Protein AF-A0A353W587-F1 (afdb_monomer_lite)

Secondary structure (DSSP, 8-state):
-PPPSGGGHHHHHHHHHHSTTEEHHHHHHHHHHHH---GGGGSBPTTSS-BHHHHHHHHHHHTTHHHHTTSEEEE--S-TTSPPEEEE-HHHHHHHHHHGGGHHHHHH---THHHHHHHHHHHHTTT--EEEE-TTS---TT------HHHHHHHHHHHHHHHHHH--TTS--B-TTT--BHHHHHGGGGTT--EEEESS-EEEETT------HHHHGGGEEEE-HHHHHHHTTSGGG---HHHHHHHH--

Structure (mmCIF, N/CA/C/O backbone):
data_AF-A0A353W587-F1
#
_entry.id   AF-A0A353W587-F1
#
loop_
_atom_site.group_PDB
_atom_site.id
_atom_site.type_symbol
_atom_site.label_atom_id
_atom_site.label_alt_id
_atom_site.label_comp_id
_atom_site.label_asym_id
_atom_site.label_entity_id
_atom_site.label_seq_id
_atom_site.pdbx_PDB_ins_code
_atom_site.Cartn_x
_atom_site.Cartn_y
_atom_site.Cartn_z
_atom_site.occupancy
_atom_site.B_iso_or_equiv
_atom_site.auth_seq_id
_atom_site.auth_comp_id
_atom_site.auth_asym_id
_atom_site.auth_atom_id
_atom_site.pdbx_PDB_model_num
ATOM 1 N N . MET A 1 1 ? -10.617 2.002 -11.363 1.00 57.78 1 MET A N 1
ATOM 2 C CA . MET A 1 1 ? -9.438 2.362 -10.551 1.00 57.78 1 MET A CA 1
ATOM 3 C C . MET A 1 1 ? -8.209 2.303 -11.436 1.00 57.78 1 MET A C 1
ATOM 5 O O . MET A 1 1 ? -8.103 1.325 -12.172 1.00 57.78 1 MET A O 1
ATOM 9 N N . ARG A 1 2 ? -7.356 3.334 -11.408 1.00 74.25 2 ARG A N 1
ATOM 10 C CA . ARG A 1 2 ? -6.092 3.334 -12.151 1.00 74.25 2 ARG A CA 1
ATOM 11 C C . ARG A 1 2 ? -4.979 2.762 -11.281 1.00 74.25 2 ARG A C 1
ATOM 13 O O . ARG A 1 2 ? -4.877 3.158 -10.131 1.00 74.25 2 ARG A O 1
ATOM 20 N N . ILE A 1 3 ? -4.160 1.899 -11.858 1.00 80.81 3 ILE A N 1
ATOM 21 C CA . ILE A 1 3 ? -2.977 1.305 -11.233 1.00 80.81 3 ILE A CA 1
ATOM 22 C C . ILE A 1 3 ? -1.870 2.367 -11.166 1.00 80.81 3 ILE A C 1
ATOM 24 O O . ILE A 1 3 ? -1.642 3.066 -12.155 1.00 80.81 3 ILE A O 1
ATOM 28 N N . THR A 1 4 ? -1.198 2.552 -10.039 1.00 84.12 4 THR A N 1
ATOM 29 C CA . THR A 1 4 ? -0.078 3.497 -9.906 1.00 84.12 4 THR A CA 1
ATOM 30 C C . THR A 1 4 ? 1.243 2.842 -10.307 1.00 84.12 4 THR A C 1
ATOM 32 O O . THR A 1 4 ? 1.322 1.634 -10.500 1.00 84.12 4 THR A O 1
ATOM 35 N N . GLU A 1 5 ? 2.298 3.639 -10.494 1.00 84.88 5 GLU A N 1
ATOM 36 C CA . GLU A 1 5 ? 3.634 3.092 -10.771 1.00 84.88 5 GLU A CA 1
ATOM 37 C C . GLU A 1 5 ? 4.223 2.392 -9.531 1.00 84.88 5 GLU A C 1
ATOM 39 O O . GLU A 1 5 ? 4.843 1.340 -9.669 1.00 84.88 5 GLU A O 1
ATOM 44 N N . THR A 1 6 ? 3.949 2.907 -8.323 1.00 83.81 6 THR A N 1
ATOM 45 C CA . THR A 1 6 ? 4.339 2.288 -7.043 1.00 83.81 6 THR A CA 1
ATOM 46 C C . THR A 1 6 ? 3.762 0.880 -6.893 1.00 83.81 6 THR A C 1
ATOM 48 O O . THR A 1 6 ? 4.478 -0.046 -6.512 1.00 83.81 6 THR A O 1
ATOM 51 N N . GLU A 1 7 ? 2.489 0.682 -7.251 1.00 81.44 7 GLU A N 1
ATOM 52 C CA . GLU A 1 7 ? 1.819 -0.627 -7.185 1.00 81.44 7 GLU A CA 1
ATOM 53 C C . GLU A 1 7 ? 2.472 -1.689 -8.086 1.00 81.44 7 GLU A C 1
ATOM 55 O O . GLU A 1 7 ? 2.294 -2.886 -7.858 1.00 81.44 7 GLU A O 1
ATOM 60 N N . LEU A 1 8 ? 3.263 -1.278 -9.084 1.00 88.88 8 LEU A N 1
ATOM 61 C CA . LEU A 1 8 ? 3.994 -2.196 -9.956 1.00 88.88 8 LEU A CA 1
ATOM 62 C C . LEU A 1 8 ? 5.311 -2.681 -9.344 1.00 88.88 8 LEU A C 1
ATOM 64 O O . LEU A 1 8 ? 5.838 -3.679 -9.826 1.00 88.88 8 LEU A O 1
ATOM 68 N N . ILE A 1 9 ? 5.848 -2.019 -8.312 1.00 89.94 9 ILE A N 1
ATOM 69 C CA . ILE A 1 9 ? 7.201 -2.286 -7.797 1.00 89.94 9 ILE A CA 1
ATOM 70 C C . ILE A 1 9 ? 7.329 -3.723 -7.290 1.00 89.94 9 ILE A C 1
ATOM 72 O O . ILE A 1 9 ? 8.198 -4.450 -7.761 1.00 89.94 9 ILE A O 1
ATOM 76 N N . LEU A 1 10 ? 6.467 -4.173 -6.375 1.00 85.25 10 LEU A N 1
ATOM 77 C CA . LEU A 1 10 ? 6.586 -5.527 -5.819 1.00 85.25 10 LEU A CA 1
ATOM 78 C C . LEU A 1 10 ? 6.327 -6.637 -6.8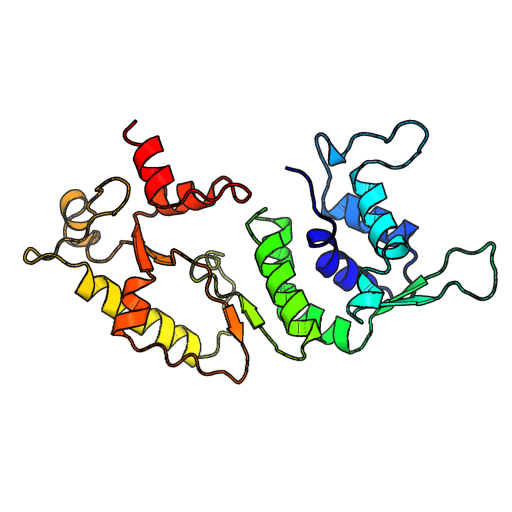42 1.00 85.25 10 LEU A C 1
ATOM 80 O O . LEU A 1 10 ? 7.157 -7.543 -6.928 1.00 85.25 10 LEU A O 1
ATOM 84 N N . PRO A 1 11 ? 5.256 -6.581 -7.656 1.00 86.62 11 PRO A N 1
ATOM 85 C CA . PRO A 1 11 ? 5.070 -7.551 -8.728 1.00 86.62 11 PRO A CA 1
ATOM 86 C C . PRO A 1 11 ? 6.211 -7.538 -9.751 1.00 86.62 11 PRO A C 1
ATOM 88 O O . PRO A 1 11 ? 6.605 -8.592 -10.246 1.00 86.62 11 PRO A O 1
ATOM 91 N N . ALA A 1 12 ? 6.786 -6.367 -10.047 1.00 92.25 12 ALA A N 1
ATOM 92 C CA . ALA A 1 12 ? 7.949 -6.280 -10.919 1.00 92.25 12 ALA A CA 1
ATOM 93 C C . ALA A 1 12 ? 9.165 -6.975 -10.296 1.00 92.25 12 ALA A C 1
ATOM 95 O O . ALA A 1 12 ? 9.806 -7.787 -10.960 1.00 92.25 12 ALA A O 1
ATOM 96 N N . LEU A 1 13 ? 9.458 -6.709 -9.020 1.00 91.56 13 LEU A N 1
ATOM 97 C CA . LEU A 1 13 ? 10.552 -7.362 -8.302 1.00 91.56 13 LEU A CA 1
ATOM 98 C C . LEU A 1 13 ? 10.360 -8.874 -8.208 1.00 91.56 13 LEU A C 1
ATOM 100 O O . LEU A 1 13 ? 11.340 -9.597 -8.366 1.00 91.56 13 LEU A O 1
ATOM 104 N N . LEU A 1 14 ? 9.127 -9.355 -8.021 1.00 87.25 14 LEU A N 1
ATOM 105 C CA . LEU A 1 14 ? 8.817 -10.784 -8.053 1.00 87.25 14 LEU A CA 1
ATOM 106 C C . LEU A 1 14 ? 9.270 -11.401 -9.381 1.00 87.25 14 LEU A C 1
ATOM 108 O O . LEU A 1 14 ? 10.108 -12.302 -9.381 1.00 87.25 14 LEU A O 1
ATOM 112 N N . PHE A 1 15 ? 8.818 -10.855 -10.512 1.00 89.50 15 PHE A N 1
ATOM 113 C CA . PHE A 1 15 ? 9.184 -11.386 -11.827 1.00 89.50 15 PHE A CA 1
ATOM 114 C C . PHE A 1 15 ? 10.673 -11.236 -12.162 1.00 89.50 15 PHE A C 1
ATOM 116 O O . PHE A 1 15 ? 11.242 -12.130 -12.786 1.00 89.50 15 PHE A O 1
ATOM 123 N N . ILE A 1 16 ? 11.322 -10.150 -11.730 1.00 93.31 16 ILE A N 1
ATOM 124 C CA . ILE A 1 16 ? 12.775 -9.975 -11.887 1.00 93.31 16 ILE A CA 1
ATOM 125 C C . ILE A 1 16 ? 13.540 -10.987 -11.016 1.00 93.31 16 ILE A C 1
ATOM 127 O O . ILE A 1 16 ? 14.594 -11.475 -11.417 1.00 93.31 16 ILE A O 1
ATOM 131 N N . SER A 1 17 ? 13.027 -11.331 -9.831 1.00 89.00 17 SER A N 1
ATOM 132 C CA . SER A 1 17 ? 13.662 -12.315 -8.946 1.00 89.00 17 SER A CA 1
ATOM 133 C C . SER A 1 17 ? 13.568 -13.747 -9.478 1.00 89.00 17 SER A C 1
ATOM 135 O O . SER A 1 17 ? 14.504 -14.525 -9.292 1.00 89.00 17 SER A O 1
ATOM 137 N N . GLU A 1 18 ? 12.467 -14.077 -10.160 1.00 85.50 18 GLU A N 1
ATOM 138 C CA . GLU A 1 18 ? 12.229 -15.383 -10.783 1.00 85.50 18 GLU A CA 1
ATOM 139 C C . GLU A 1 18 ? 12.996 -15.556 -12.099 1.00 85.50 18 GLU A C 1
ATOM 141 O O . GLU A 1 18 ? 13.366 -16.677 -12.454 1.00 85.50 18 GLU A O 1
ATOM 146 N N . ASN A 1 19 ? 13.231 -14.459 -12.824 1.00 88.44 19 ASN A N 1
ATOM 147 C CA . ASN A 1 19 ? 13.919 -14.458 -14.108 1.00 88.44 19 ASN A CA 1
ATOM 148 C C . ASN A 1 19 ? 15.029 -13.398 -14.136 1.00 88.44 19 ASN A C 1
ATOM 150 O O . ASN A 1 19 ? 14.822 -12.254 -14.549 1.00 88.44 19 ASN A O 1
ATOM 154 N N . ASP A 1 20 ? 16.221 -13.805 -13.699 1.00 84.19 20 ASP A N 1
ATOM 155 C CA . ASP A 1 20 ? 17.429 -12.987 -13.789 1.00 84.19 20 ASP A CA 1
ATOM 156 C C . ASP A 1 20 ? 17.773 -12.722 -15.262 1.00 84.19 20 ASP A C 1
ATOM 158 O O . ASP A 1 20 ? 18.093 -13.645 -16.012 1.00 84.19 20 ASP A O 1
ATOM 162 N N . GLY A 1 21 ? 17.703 -11.456 -15.677 1.00 89.81 21 GLY A N 1
ATOM 163 C CA . GLY A 1 21 ? 17.863 -11.069 -17.075 1.00 89.81 21 GLY A CA 1
ATOM 164 C C . GLY A 1 21 ? 16.551 -10.814 -17.829 1.00 89.81 21 GLY A C 1
ATOM 165 O O . GLY A 1 21 ? 16.577 -10.730 -19.054 1.00 89.81 21 GLY A O 1
ATOM 166 N N . ILE A 1 22 ? 15.412 -10.665 -17.144 1.00 93.62 22 ILE A N 1
ATOM 167 C CA . ILE A 1 22 ? 14.139 -10.319 -17.793 1.00 93.62 22 IL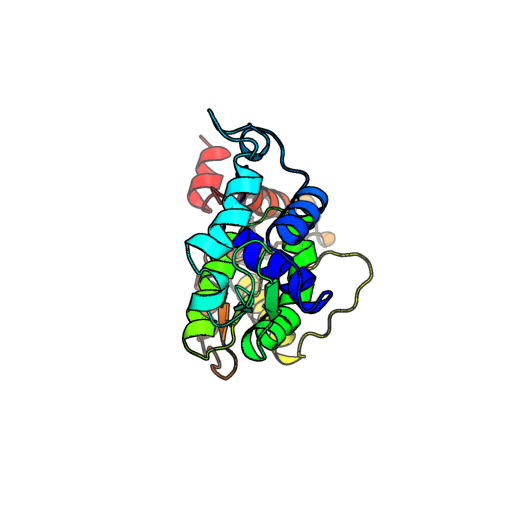E A CA 1
ATOM 168 C C . ILE A 1 22 ? 14.195 -8.947 -18.487 1.00 93.62 22 ILE A C 1
ATOM 170 O O . ILE A 1 22 ? 14.666 -7.956 -17.924 1.00 93.62 22 ILE A O 1
ATOM 174 N N . THR A 1 23 ? 13.681 -8.857 -19.710 1.00 94.75 23 THR A N 1
ATOM 175 C CA . THR A 1 23 ? 13.579 -7.595 -20.462 1.00 94.75 23 THR A CA 1
ATOM 176 C C . THR A 1 23 ? 12.390 -6.741 -20.004 1.00 94.75 23 THR A C 1
ATOM 178 O O . THR A 1 23 ? 11.464 -7.212 -19.339 1.00 94.75 23 THR A O 1
ATOM 181 N N . THR A 1 24 ? 12.363 -5.456 -20.379 1.00 92.31 24 THR A N 1
ATOM 182 C CA . THR A 1 24 ? 11.216 -4.585 -20.048 1.00 92.31 24 THR A CA 1
ATOM 183 C C . THR A 1 24 ? 9.956 -5.007 -20.813 1.00 92.31 24 THR A C 1
ATOM 185 O O . THR A 1 24 ? 8.847 -4.896 -20.285 1.00 92.31 24 THR A O 1
ATOM 188 N N . SER A 1 25 ? 10.101 -5.524 -22.034 1.00 91.81 25 SER A N 1
ATOM 189 C CA . SER A 1 25 ? 9.004 -6.089 -22.822 1.00 91.81 25 SER A CA 1
ATOM 190 C C . SER A 1 25 ? 8.399 -7.332 -22.173 1.00 91.81 25 SER A C 1
ATOM 192 O O . SER A 1 25 ? 7.177 -7.392 -22.049 1.00 91.81 25 SER A O 1
ATOM 194 N N . GLU A 1 26 ? 9.217 -8.271 -21.693 1.00 93.31 26 GLU A N 1
ATOM 195 C CA . GLU A 1 26 ? 8.731 -9.461 -20.973 1.00 93.31 26 GLU A CA 1
ATOM 196 C C . GLU A 1 26 ? 8.068 -9.088 -19.642 1.00 93.31 26 GLU A C 1
ATOM 198 O O . GLU A 1 26 ? 7.009 -9.615 -19.298 1.00 93.31 26 GLU A O 1
ATOM 203 N N . LEU A 1 27 ? 8.649 -8.133 -18.906 1.00 93.38 27 LEU A N 1
ATOM 204 C CA . LEU A 1 27 ? 8.073 -7.633 -17.658 1.00 93.38 27 LEU A CA 1
ATOM 205 C C . LEU A 1 27 ? 6.691 -7.003 -17.891 1.00 93.38 27 LEU A C 1
ATOM 207 O O . LEU A 1 27 ? 5.750 -7.244 -17.136 1.00 93.38 27 LEU A O 1
ATOM 211 N N . LYS A 1 28 ? 6.545 -6.238 -18.978 1.00 94.19 28 LYS A N 1
ATOM 212 C CA . LYS A 1 28 ? 5.274 -5.656 -19.427 1.00 94.19 28 LYS A CA 1
ATOM 213 C C . LYS A 1 28 ? 4.231 -6.722 -19.743 1.00 94.19 28 LYS A C 1
ATOM 215 O O . LYS A 1 28 ? 3.079 -6.544 -19.353 1.00 94.19 28 LYS A O 1
ATOM 220 N N . GLU A 1 29 ? 4.603 -7.805 -20.419 1.00 91.38 29 GLU A N 1
ATOM 221 C CA . GLU A 1 29 ? 3.685 -8.914 -20.711 1.00 91.38 29 GLU A CA 1
ATOM 222 C C . GLU A 1 29 ? 3.203 -9.591 -19.425 1.00 91.38 29 GLU A C 1
ATOM 224 O O . GLU A 1 29 ? 1.995 -9.641 -19.185 1.00 91.38 29 GLU A O 1
ATOM 229 N N . LYS A 1 30 ? 4.132 -9.993 -18.549 1.00 89.19 30 LYS A N 1
ATOM 230 C CA . LYS A 1 30 ? 3.813 -10.648 -17.270 1.00 89.19 30 LYS A CA 1
ATOM 231 C C . LYS A 1 30 ? 2.952 -9.779 -16.356 1.00 89.19 30 LYS A C 1
ATOM 233 O O . LYS A 1 30 ? 1.965 -10.251 -15.799 1.00 89.19 30 LYS A O 1
ATOM 238 N N . LEU A 1 31 ? 3.281 -8.492 -16.225 1.00 89.31 31 LEU A N 1
ATOM 239 C CA . LEU A 1 31 ? 2.486 -7.565 -15.416 1.00 89.31 31 LEU A CA 1
ATOM 240 C C . LEU A 1 31 ? 1.107 -7.308 -16.031 1.00 89.31 31 LEU A C 1
ATOM 242 O O . LEU A 1 31 ? 0.137 -7.151 -15.297 1.00 89.31 31 LEU A O 1
ATOM 246 N N . THR A 1 32 ? 0.981 -7.295 -17.360 1.00 88.94 32 THR A N 1
ATOM 247 C CA . THR A 1 32 ? -0.332 -7.141 -18.012 1.00 88.94 32 THR A CA 1
ATOM 248 C C . THR A 1 32 ? -1.213 -8.363 -17.768 1.00 88.94 32 THR A C 1
ATOM 250 O O . THR A 1 32 ? -2.402 -8.205 -17.487 1.00 88.94 32 THR A O 1
ATOM 253 N N . GLU A 1 33 ? -0.637 -9.564 -17.835 1.00 84.62 33 GLU A N 1
ATOM 254 C CA . GLU A 1 33 ? -1.331 -10.813 -17.514 1.00 84.62 33 GLU A CA 1
ATOM 255 C C . GLU A 1 33 ? -1.773 -10.854 -16.047 1.00 84.62 33 GLU A C 1
ATOM 257 O O . GLU A 1 33 ? -2.922 -11.194 -15.768 1.00 84.62 33 GLU A O 1
ATOM 262 N N . LEU A 1 34 ? -0.893 -10.443 -15.130 1.00 79.75 34 LEU A N 1
ATOM 263 C CA . LEU A 1 34 ? -1.167 -10.425 -13.696 1.00 79.75 34 LEU A CA 1
ATOM 264 C C . LEU A 1 34 ? -2.278 -9.435 -13.321 1.00 79.75 34 LEU A C 1
ATOM 266 O O . LEU A 1 34 ? -3.193 -9.776 -12.577 1.00 79.75 34 LEU A O 1
ATOM 270 N N . PHE A 1 35 ? -2.197 -8.199 -13.822 1.00 80.06 35 PHE A N 1
ATOM 271 C CA . PHE A 1 35 ? -3.103 -7.122 -13.413 1.00 80.06 35 PHE A CA 1
ATOM 272 C C . PHE A 1 35 ? -4.419 -7.086 -14.190 1.00 80.06 35 PHE A C 1
ATOM 274 O O . PHE A 1 35 ? -5.365 -6.444 -13.723 1.00 80.06 35 PHE A O 1
ATOM 281 N N . GLN A 1 36 ? -4.467 -7.713 -15.374 1.00 82.69 36 GLN A N 1
ATOM 282 C CA . GLN A 1 36 ? -5.607 -7.696 -16.298 1.00 82.69 36 GLN A CA 1
ATOM 283 C C . GLN A 1 36 ? -6.255 -6.298 -16.375 1.00 82.69 36 GLN A C 1
ATOM 285 O O . GLN A 1 36 ? -7.400 -6.117 -15.948 1.00 82.69 36 GLN A O 1
ATOM 290 N N . PRO A 1 37 ? -5.514 -5.264 -16.829 1.00 84.12 37 PRO A N 1
ATOM 291 C CA . PRO A 1 37 ? -5.970 -3.881 -16.747 1.00 84.12 37 PRO A CA 1
ATOM 292 C C . PRO A 1 37 ? -7.292 -3.681 -17.499 1.00 84.12 37 PRO A C 1
ATOM 294 O O . PRO A 1 37 ? -7.487 -4.180 -18.604 1.00 84.12 37 PRO A O 1
ATOM 297 N N . THR A 1 38 ? -8.198 -2.904 -16.903 1.00 83.44 38 THR A N 1
ATOM 298 C CA . THR A 1 38 ? -9.537 -2.602 -17.441 1.00 83.44 38 THR A CA 1
ATOM 299 C C . THR A 1 38 ? -9.822 -1.104 -17.395 1.00 83.44 38 THR A C 1
ATOM 301 O O . THR A 1 38 ? -9.197 -0.375 -16.622 1.00 83.44 38 THR A O 1
ATOM 304 N N . GLY A 1 39 ? -10.830 -0.645 -18.142 1.00 87.19 39 GLY A N 1
ATOM 305 C CA . GLY A 1 39 ? -11.204 0.770 -18.179 1.00 87.19 39 GLY A CA 1
ATOM 306 C C . GLY A 1 39 ? -10.071 1.611 -18.761 1.00 87.19 39 GLY A C 1
ATOM 307 O O . GLY A 1 39 ? -9.446 1.202 -19.734 1.00 87.19 39 GLY A O 1
ATOM 308 N N . GLU A 1 40 ? -9.772 2.751 -18.140 1.00 84.56 40 GLU A N 1
ATOM 309 C CA . GLU A 1 40 ? -8.738 3.663 -18.637 1.00 84.56 40 GLU A CA 1
ATOM 310 C C . GLU A 1 40 ? -7.365 3.009 -18.807 1.00 84.56 40 GLU A C 1
ATOM 312 O O . GLU A 1 40 ? -6.662 3.295 -19.767 1.00 84.56 40 GLU A O 1
ATOM 317 N N . ASP A 1 41 ? -6.971 2.113 -17.907 1.00 86.44 41 ASP A N 1
ATOM 318 C CA . ASP A 1 41 ? -5.657 1.470 -17.973 1.00 86.44 41 ASP A CA 1
ATOM 319 C C . ASP A 1 41 ? -5.496 0.539 -19.183 1.00 86.44 41 ASP A C 1
ATOM 321 O O . ASP A 1 41 ? -4.372 0.307 -19.634 1.00 86.44 41 ASP A O 1
ATOM 325 N N . ALA A 1 42 ? -6.611 0.065 -19.746 1.00 89.19 42 ALA A N 1
ATOM 326 C CA . ALA A 1 42 ? -6.640 -0.715 -20.979 1.00 89.19 42 ALA A CA 1
ATOM 327 C C . ALA A 1 42 ? -6.635 0.158 -22.248 1.00 89.19 42 ALA A C 1
ATOM 329 O O . ALA A 1 42 ? -6.420 -0.360 -23.343 1.00 89.19 42 ALA A O 1
ATOM 330 N N . GLU A 1 43 ? -6.873 1.469 -22.133 1.00 92.19 43 GLU A N 1
ATOM 331 C CA . GLU A 1 43 ? -6.934 2.361 -23.291 1.00 92.19 43 GLU A CA 1
ATOM 332 C C . GLU A 1 43 ? -5.562 2.515 -23.944 1.00 92.19 43 GLU A C 1
ATOM 334 O O . GLU A 1 43 ? -4.559 2.785 -23.277 1.00 92.19 43 GLU A O 1
ATOM 339 N N . ILE A 1 44 ? -5.534 2.393 -25.270 1.00 91.62 44 ILE A N 1
ATOM 340 C CA . ILE A 1 44 ? -4.335 2.612 -26.079 1.00 91.62 44 ILE A CA 1
ATOM 341 C C . ILE A 1 44 ? -4.032 4.109 -26.159 1.00 91.62 44 ILE A C 1
ATOM 343 O O . ILE A 1 44 ? -4.908 4.927 -26.451 1.00 91.62 44 ILE A O 1
ATOM 347 N N . LEU A 1 45 ? -2.775 4.472 -25.908 1.00 86.44 45 LEU A N 1
ATOM 348 C CA . LEU A 1 45 ? -2.313 5.851 -26.005 1.00 86.44 45 LEU A CA 1
ATOM 349 C C . LEU A 1 45 ? -2.272 6.309 -27.467 1.00 86.44 45 LEU A C 1
ATOM 351 O O . LEU A 1 45 ? -1.785 5.602 -28.349 1.00 86.44 45 LEU A O 1
ATOM 355 N N . ALA A 1 46 ? -2.744 7.529 -27.727 1.00 88.00 46 ALA A N 1
ATOM 356 C CA . ALA A 1 46 ? -2.756 8.092 -29.073 1.00 88.00 46 ALA A CA 1
ATOM 357 C C . ALA A 1 46 ? -1.340 8.107 -29.682 1.00 88.00 46 ALA A C 1
ATOM 359 O O . ALA A 1 46 ? -0.412 8.690 -29.121 1.00 88.00 46 ALA A O 1
ATOM 360 N N . GLY A 1 47 ? -1.181 7.456 -30.838 1.00 84.44 47 GLY A N 1
ATOM 361 C CA . GLY A 1 47 ? 0.102 7.360 -31.541 1.00 84.44 47 GLY A CA 1
ATOM 362 C C . GLY A 1 47 ? 1.106 6.371 -30.936 1.00 84.44 47 GLY A C 1
ATOM 363 O O . GLY A 1 47 ? 2.266 6.380 -31.345 1.00 84.44 47 GLY A O 1
ATOM 364 N N . ARG A 1 48 ? 0.695 5.519 -29.987 1.00 83.56 48 ARG A N 1
ATOM 365 C CA . ARG A 1 48 ? 1.521 4.438 -29.428 1.00 83.56 48 ARG A CA 1
ATOM 366 C C . ARG A 1 48 ? 0.826 3.088 -29.579 1.00 83.56 48 ARG A C 1
ATOM 368 O O . ARG A 1 48 ? -0.390 3.012 -29.694 1.00 83.56 48 ARG A O 1
ATOM 375 N N . SER A 1 49 ? 1.619 2.020 -29.560 1.00 85.88 49 SER A N 1
ATOM 376 C CA . SER A 1 49 ? 1.116 0.649 -29.410 1.00 85.88 49 SER A CA 1
ATOM 377 C C . SER A 1 49 ? 0.872 0.264 -27.946 1.00 85.88 49 SER A C 1
ATOM 379 O O . SER A 1 49 ? 0.297 -0.786 -27.681 1.00 85.88 49 SER A O 1
ATOM 381 N N . ASP A 1 50 ? 1.313 1.098 -27.002 1.00 87.12 50 ASP A N 1
ATOM 382 C CA . ASP A 1 50 ? 1.148 0.887 -25.567 1.00 87.12 50 ASP A CA 1
ATOM 383 C C . ASP A 1 50 ? -0.241 1.304 -25.069 1.00 87.12 50 ASP A C 1
ATOM 385 O O . ASP A 1 50 ? -0.790 2.331 -25.485 1.00 87.12 50 ASP A O 1
ATOM 389 N N . SER A 1 51 ? -0.768 0.545 -24.108 1.00 92.44 51 SER A N 1
ATOM 390 C CA . SER A 1 51 ? -1.873 0.995 -23.266 1.00 92.44 51 SER A CA 1
ATOM 391 C C . SER A 1 51 ? -1.379 1.962 -22.189 1.00 92.44 51 SER A C 1
ATOM 393 O O . SER A 1 51 ? -0.181 2.047 -21.901 1.00 92.44 51 SER A O 1
ATOM 395 N N . LYS A 1 52 ? -2.300 2.681 -21.538 1.00 91.81 52 LYS A N 1
ATOM 396 C CA . LYS A 1 52 ? -1.965 3.492 -20.357 1.00 91.81 52 LYS A CA 1
ATOM 397 C C . LYS A 1 52 ? -1.273 2.652 -19.274 1.00 91.81 52 LYS A C 1
ATOM 399 O O . LYS A 1 52 ? -0.342 3.152 -18.652 1.00 91.81 52 LYS A O 1
ATOM 404 N N . PHE A 1 53 ? -1.673 1.394 -19.067 1.00 92.69 53 PHE A N 1
ATOM 405 C CA . PHE A 1 53 ? -0.992 0.473 -18.148 1.00 92.69 53 PHE A CA 1
ATOM 406 C C . PHE A 1 53 ? 0.409 0.090 -18.628 1.00 92.69 53 PHE A C 1
ATOM 408 O O . PHE A 1 53 ? 1.376 0.232 -17.883 1.00 92.69 53 PHE A O 1
ATOM 415 N N . SER A 1 54 ? 0.543 -0.362 -19.877 1.00 92.44 54 SER A N 1
ATOM 416 C CA . SER A 1 54 ? 1.830 -0.844 -20.384 1.00 92.44 54 SER A CA 1
ATOM 417 C C . SER A 1 54 ? 2.865 0.284 -20.470 1.00 92.44 54 SER A C 1
ATOM 419 O O . SER A 1 54 ? 4.062 0.055 -20.289 1.00 92.44 54 SER A O 1
ATOM 421 N N . GLN A 1 55 ? 2.397 1.526 -20.632 1.00 93.00 55 GLN A N 1
ATOM 422 C CA . GLN A 1 55 ? 3.220 2.718 -20.489 1.00 93.00 55 GLN A CA 1
ATOM 423 C C . GLN A 1 55 ? 3.752 2.904 -19.062 1.00 93.00 55 GLN A C 1
ATOM 425 O O . GLN A 1 55 ? 4.910 3.276 -18.912 1.00 93.00 55 GLN A O 1
ATOM 430 N N . LYS A 1 56 ? 2.962 2.626 -18.017 1.00 92.25 56 LYS A N 1
ATOM 431 C CA . LYS A 1 56 ? 3.438 2.699 -16.622 1.00 92.25 56 LYS A CA 1
ATOM 432 C C . LYS A 1 56 ? 4.512 1.656 -16.338 1.00 92.25 56 LYS A C 1
ATOM 434 O O . LYS A 1 56 ? 5.497 1.976 -15.688 1.00 92.25 56 LYS A O 1
ATOM 439 N N . VAL A 1 57 ? 4.387 0.451 -16.899 1.00 92.50 57 VAL A N 1
ATOM 440 C CA . VAL A 1 57 ? 5.459 -0.552 -16.794 1.00 92.50 57 VAL A CA 1
ATOM 441 C C . VAL A 1 57 ? 6.742 -0.051 -17.462 1.00 92.50 57 VAL A C 1
ATOM 443 O O . VAL A 1 57 ? 7.821 -0.161 -16.888 1.00 92.50 57 VAL A O 1
ATOM 446 N N . ARG A 1 58 ? 6.642 0.567 -18.647 1.00 89.56 58 ARG A N 1
ATOM 447 C CA . ARG A 1 58 ? 7.800 1.201 -19.303 1.00 89.56 58 ARG A CA 1
ATOM 448 C C . ARG A 1 58 ? 8.400 2.337 -18.473 1.00 89.56 58 ARG A C 1
ATOM 450 O O . ARG A 1 58 ? 9.616 2.529 -18.508 1.00 89.56 58 ARG A O 1
ATOM 457 N N . ASN A 1 59 ? 7.567 3.063 -17.732 1.00 92.06 59 ASN A N 1
ATOM 458 C CA . ASN A 1 59 ? 8.013 4.163 -16.890 1.00 92.06 59 ASN A CA 1
ATOM 459 C C . ASN A 1 59 ? 8.916 3.709 -15.737 1.00 92.06 59 ASN A C 1
ATOM 461 O O . ASN A 1 59 ? 9.819 4.462 -15.388 1.00 92.06 59 ASN A O 1
ATOM 465 N N . LEU A 1 60 ? 8.783 2.464 -15.251 1.00 89.62 60 LEU A N 1
ATOM 466 C CA . LEU A 1 60 ? 9.694 1.903 -14.240 1.00 89.62 60 LEU A CA 1
ATOM 467 C C . LEU A 1 60 ? 11.166 2.027 -14.651 1.00 89.62 60 LEU A C 1
ATOM 469 O O . LEU A 1 60 ? 12.021 2.279 -13.803 1.00 89.62 60 LEU A O 1
ATOM 473 N N . LYS A 1 61 ? 11.442 1.886 -15.955 1.00 89.69 61 LYS A N 1
ATOM 474 C CA . LYS A 1 61 ? 12.759 2.135 -16.538 1.00 89.69 61 LYS A CA 1
ATOM 475 C C . LYS A 1 61 ? 13.017 3.622 -16.747 1.00 89.69 61 LYS A C 1
ATOM 477 O O . LYS A 1 61 ? 14.036 4.119 -16.312 1.00 89.69 61 LYS A O 1
ATOM 482 N N . SER A 1 62 ? 12.141 4.341 -17.454 1.00 86.44 62 SER A N 1
ATOM 483 C CA . SER A 1 62 ? 12.448 5.726 -17.862 1.00 86.44 62 SER A CA 1
ATOM 484 C C . SER A 1 62 ? 12.493 6.724 -16.708 1.00 86.44 62 SER A C 1
ATOM 486 O O . SER A 1 62 ? 13.017 7.821 -16.873 1.00 86.44 62 SER A O 1
ATOM 488 N N . HIS A 1 63 ? 11.882 6.384 -15.579 1.00 89.38 63 HIS A N 1
ATOM 489 C CA . HIS A 1 63 ? 11.981 7.141 -14.343 1.00 89.38 63 HIS A CA 1
ATOM 490 C C . HIS A 1 63 ? 13.078 6.593 -13.422 1.00 89.38 63 HIS A C 1
ATOM 492 O O . HIS A 1 63 ? 13.273 7.156 -12.353 1.00 89.38 63 HIS A O 1
ATOM 498 N N . ASP A 1 64 ? 13.785 5.525 -13.791 1.00 89.44 64 ASP A N 1
ATOM 499 C CA . ASP A 1 64 ? 14.749 4.824 -12.937 1.00 89.44 64 ASP A CA 1
ATOM 500 C C . ASP A 1 64 ? 14.123 4.373 -11.604 1.00 89.44 64 ASP A C 1
ATOM 502 O O . ASP A 1 64 ? 14.780 4.369 -10.570 1.00 89.44 64 ASP A O 1
ATOM 506 N N . THR A 1 65 ? 12.828 4.040 -11.577 1.00 89.56 65 THR A N 1
ATOM 507 C CA . THR A 1 65 ? 12.081 3.830 -10.325 1.00 89.56 65 THR A CA 1
ATOM 508 C C . THR A 1 65 ? 12.690 2.715 -9.479 1.00 89.56 65 THR A C 1
ATOM 510 O O . THR A 1 65 ? 12.931 2.917 -8.292 1.00 89.56 65 THR A O 1
ATOM 513 N N . LEU A 1 66 ? 13.013 1.565 -10.078 1.00 92.69 66 LEU A N 1
ATOM 514 C CA . LEU A 1 66 ? 13.626 0.451 -9.344 1.00 92.69 66 LEU A CA 1
ATOM 515 C C . LEU A 1 66 ? 15.101 0.709 -8.988 1.00 92.69 66 LEU A C 1
ATOM 517 O O . LEU A 1 66 ? 15.550 0.274 -7.929 1.00 92.69 66 LEU A O 1
ATOM 521 N N . GLU A 1 67 ? 15.836 1.430 -9.839 1.00 92.06 67 GLU A N 1
ATOM 522 C CA . GLU A 1 67 ? 17.252 1.766 -9.622 1.00 92.06 67 GLU A CA 1
ATOM 523 C C . GLU A 1 67 ? 17.430 2.839 -8.546 1.00 92.06 67 GLU A C 1
ATOM 525 O O . GLU A 1 67 ? 18.325 2.735 -7.709 1.00 92.06 67 GLU A O 1
ATOM 530 N N . ARG A 1 68 ? 16.537 3.834 -8.503 1.00 91.69 68 ARG A N 1
ATOM 531 C CA . ARG A 1 68 ? 16.532 4.921 -7.515 1.00 91.69 68 ARG A CA 1
ATOM 532 C C . ARG A 1 68 ? 16.390 4.397 -6.090 1.00 91.69 68 ARG A C 1
ATOM 534 O O . ARG A 1 68 ? 17.069 4.896 -5.200 1.00 91.69 68 ARG A O 1
ATOM 541 N N . HIS A 1 69 ? 15.534 3.396 -5.899 1.00 87.81 69 HIS A N 1
ATOM 542 C CA . HIS A 1 69 ? 15.355 2.711 -4.615 1.00 87.81 69 HIS A CA 1
ATOM 543 C C . HIS A 1 69 ? 16.381 1.588 -4.396 1.00 87.81 69 HIS A C 1
ATOM 545 O O . HIS A 1 69 ? 16.353 0.892 -3.387 1.00 87.81 69 HIS A O 1
ATOM 551 N N . GLY A 1 70 ? 17.291 1.369 -5.351 1.00 91.31 70 GLY A N 1
ATOM 552 C CA . GLY A 1 70 ? 18.310 0.330 -5.272 1.00 91.31 70 GLY A CA 1
ATOM 553 C C . GLY A 1 70 ? 17.750 -1.092 -5.269 1.00 91.31 70 GLY A C 1
ATOM 554 O O . GLY A 1 70 ? 18.444 -1.997 -4.813 1.00 91.31 70 GLY A O 1
ATOM 555 N N . PHE A 1 71 ? 16.521 -1.319 -5.744 1.00 93.75 71 PHE A N 1
ATOM 556 C CA . PHE A 1 71 ? 15.873 -2.634 -5.728 1.00 93.75 71 PHE A CA 1
ATOM 557 C C . PHE A 1 71 ? 16.267 -3.520 -6.915 1.00 93.75 71 PHE A C 1
ATOM 559 O O . PHE A 1 71 ? 16.422 -4.732 -6.770 1.00 93.75 71 PHE A O 1
ATOM 566 N N . ALA A 1 72 ? 16.446 -2.938 -8.096 1.00 95.56 72 ALA A N 1
ATOM 567 C CA . ALA A 1 72 ? 16.902 -3.654 -9.284 1.00 95.56 72 ALA A CA 1
ATOM 568 C C . ALA A 1 72 ? 17.830 -2.761 -10.105 1.00 95.56 72 ALA A C 1
ATOM 570 O O . ALA A 1 72 ? 17.770 -1.543 -9.981 1.00 95.56 72 ALA A O 1
ATOM 571 N N . ILE A 1 73 ? 18.677 -3.376 -10.926 1.00 94.94 73 ILE A N 1
ATOM 572 C CA . ILE A 1 73 ? 19.612 -2.714 -11.839 1.00 94.94 73 ILE A CA 1
ATOM 573 C C . ILE A 1 73 ? 19.189 -3.037 -13.267 1.00 94.94 73 ILE A C 1
ATOM 575 O O . ILE A 1 73 ? 18.849 -4.190 -13.563 1.00 94.94 73 ILE A O 1
ATOM 579 N N . TYR A 1 74 ? 19.228 -2.035 -14.142 1.00 94.38 74 TYR A N 1
ATOM 580 C CA . TYR A 1 74 ? 19.003 -2.222 -15.567 1.00 94.38 74 TYR A CA 1
ATOM 581 C C . TYR A 1 74 ? 20.341 -2.313 -16.312 1.00 94.38 74 TYR A C 1
ATOM 583 O O . TYR A 1 74 ? 21.134 -1.375 -16.330 1.00 94.38 74 TYR A O 1
ATOM 591 N N . ASP A 1 75 ? 20.586 -3.445 -16.966 1.00 92.44 75 ASP A N 1
ATOM 592 C CA . ASP A 1 75 ? 21.740 -3.657 -17.836 1.00 92.44 75 ASP A CA 1
ATOM 593 C C . ASP A 1 75 ? 21.336 -3.382 -19.295 1.00 92.44 75 ASP A C 1
ATOM 595 O O . ASP A 1 75 ? 20.550 -4.148 -19.858 1.00 92.44 75 ASP A O 1
ATOM 599 N N . PRO A 1 76 ? 21.822 -2.304 -19.939 1.00 88.94 76 PRO A N 1
ATOM 600 C CA . PRO A 1 76 ? 21.491 -2.006 -21.329 1.00 88.94 76 PRO A CA 1
ATOM 601 C C . PRO A 1 76 ? 22.068 -3.015 -22.331 1.00 88.94 76 PRO A C 1
ATOM 603 O O . PRO A 1 76 ? 21.641 -2.991 -23.483 1.00 88.94 76 PRO A O 1
ATOM 606 N N . GLY A 1 77 ? 22.990 -3.887 -21.912 1.00 86.31 77 GLY A N 1
ATOM 607 C CA . GLY A 1 77 ? 23.714 -4.794 -22.793 1.00 86.31 77 GLY A CA 1
ATOM 608 C C . GLY A 1 77 ? 24.782 -4.089 -23.636 1.00 86.31 77 GLY A C 1
ATOM 609 O O . GLY A 1 77 ? 24.864 -2.862 -23.705 1.00 86.31 77 GLY A O 1
ATOM 610 N N . GLU A 1 78 ? 25.633 -4.886 -24.286 1.00 82.38 78 GLU A N 1
ATOM 611 C CA . GLU A 1 78 ? 26.696 -4.378 -25.170 1.00 82.38 78 GLU A CA 1
ATOM 612 C C . GLU A 1 78 ? 26.181 -4.011 -26.567 1.00 82.38 78 GLU A C 1
ATOM 614 O O . GLU A 1 78 ? 26.763 -3.164 -27.244 1.00 82.38 78 GLU A O 1
ATOM 619 N N . ASP A 1 79 ? 25.096 -4.654 -27.003 1.00 81.81 79 ASP A N 1
ATOM 620 C CA . ASP A 1 79 ? 24.477 -4.438 -28.304 1.00 81.81 79 ASP A CA 1
ATOM 621 C C . ASP A 1 79 ? 23.325 -3.423 -28.191 1.00 81.81 79 ASP A C 1
ATOM 623 O O . ASP A 1 79 ? 22.273 -3.759 -27.645 1.00 81.81 79 ASP A O 1
ATOM 627 N N . PRO A 1 80 ? 23.456 -2.212 -28.767 1.00 74.81 80 PRO A N 1
ATOM 628 C CA . PRO A 1 80 ? 22.414 -1.186 -28.726 1.00 74.81 80 PRO A CA 1
ATOM 629 C C . PRO A 1 80 ? 21.111 -1.582 -29.433 1.00 74.81 80 PRO A C 1
ATOM 631 O O . PRO A 1 80 ? 20.105 -0.884 -29.292 1.00 74.81 80 PRO A O 1
ATOM 634 N N . SER A 1 81 ? 21.139 -2.636 -30.257 1.00 75.12 81 SER A N 1
ATOM 635 C CA . SER A 1 81 ? 19.966 -3.156 -30.961 1.00 75.12 81 SER A CA 1
ATOM 636 C C . SER A 1 81 ? 19.202 -4.226 -30.176 1.00 75.12 81 SER A C 1
ATOM 638 O O . SER A 1 81 ? 18.057 -4.525 -30.520 1.00 75.12 81 SER A O 1
ATOM 640 N N . SER A 1 82 ? 19.801 -4.749 -29.104 1.00 80.94 82 SER A N 1
ATOM 641 C CA . SER A 1 82 ? 19.182 -5.709 -28.196 1.00 80.94 82 SER A CA 1
ATOM 642 C C . SER A 1 82 ? 18.480 -4.991 -27.041 1.00 80.94 82 SER A C 1
ATOM 644 O O . SER A 1 82 ? 18.883 -3.911 -26.607 1.00 80.94 82 SER A O 1
ATOM 646 N N . GLU A 1 83 ? 17.387 -5.569 -26.541 1.00 86.69 83 GLU A N 1
ATOM 647 C CA . GLU A 1 83 ? 16.719 -5.026 -25.361 1.00 86.69 83 GLU A CA 1
ATOM 648 C C . GLU A 1 83 ? 17.537 -5.356 -24.109 1.00 86.69 83 GLU A C 1
ATOM 650 O O . GLU A 1 83 ? 17.940 -6.497 -23.904 1.00 86.69 83 GLU A O 1
ATOM 655 N N . GLY A 1 84 ? 17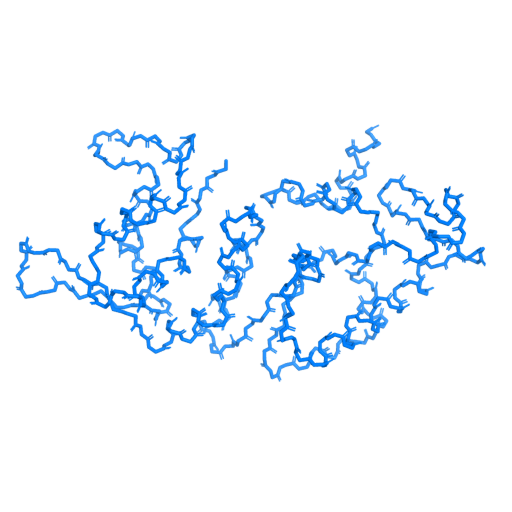.780 -4.348 -23.273 1.00 89.88 84 GLY A N 1
ATOM 656 C CA . GLY A 1 84 ? 18.472 -4.556 -22.007 1.00 89.88 84 GLY A CA 1
ATOM 657 C C . GLY A 1 84 ? 17.597 -5.255 -20.966 1.00 89.88 84 GLY A C 1
ATOM 658 O O . GLY A 1 84 ? 16.373 -5.367 -21.097 1.00 89.88 84 GLY A O 1
ATOM 659 N N . THR A 1 85 ? 18.248 -5.715 -19.909 1.00 94.31 85 THR A N 1
ATOM 660 C CA . THR A 1 85 ? 17.707 -6.699 -18.974 1.00 94.31 85 THR A CA 1
ATOM 661 C C . THR A 1 85 ? 17.768 -6.219 -17.532 1.00 94.31 85 THR A C 1
ATOM 663 O O . THR A 1 85 ? 18.691 -5.507 -17.147 1.00 94.31 85 THR A O 1
ATOM 666 N N . TRP A 1 86 ? 16.809 -6.641 -16.718 1.00 95.62 86 TRP A N 1
ATOM 667 C CA . TRP A 1 86 ? 16.743 -6.334 -15.297 1.00 95.62 86 TRP A CA 1
ATOM 668 C C . TRP A 1 86 ? 17.396 -7.420 -14.448 1.00 95.62 86 TRP A C 1
ATOM 670 O O . TRP A 1 86 ? 17.247 -8.616 -14.712 1.00 95.62 86 TRP A O 1
ATOM 680 N N . ARG A 1 87 ? 18.060 -6.991 -13.374 1.00 95.19 87 ARG A N 1
ATOM 681 C CA . ARG A 1 87 ? 18.602 -7.867 -12.330 1.00 95.19 87 ARG A CA 1
ATOM 682 C C . ARG A 1 87 ? 18.226 -7.337 -10.957 1.00 95.19 87 ARG A C 1
ATOM 684 O O . ARG A 1 87 ? 18.415 -6.156 -10.677 1.00 95.19 87 ARG A O 1
ATOM 691 N N . ILE A 1 88 ? 17.707 -8.197 -10.087 1.00 94.31 88 ILE A N 1
ATOM 692 C CA . ILE A 1 88 ? 17.363 -7.808 -8.714 1.00 94.31 88 ILE A CA 1
ATOM 693 C C . ILE A 1 88 ? 18.635 -7.643 -7.869 1.00 94.31 88 ILE A C 1
ATOM 695 O O . ILE A 1 88 ? 19.566 -8.447 -7.968 1.00 94.31 88 ILE A O 1
ATOM 699 N N . THR A 1 89 ? 18.685 -6.615 -7.023 1.00 93.81 89 THR A N 1
ATOM 700 C CA . THR A 1 89 ? 19.787 -6.426 -6.068 1.00 93.81 89 THR A CA 1
ATOM 701 C C . THR A 1 89 ? 19.561 -7.247 -4.795 1.00 93.81 89 THR A C 1
ATOM 703 O O . THR A 1 89 ? 18.487 -7.804 -4.565 1.00 93.81 89 THR A O 1
ATOM 706 N N . GLU A 1 90 ? 20.561 -7.303 -3.914 1.00 87.81 90 GLU A N 1
ATOM 707 C CA . GLU A 1 90 ? 20.381 -7.864 -2.568 1.00 87.81 90 GLU A CA 1
ATOM 708 C C . GLU A 1 90 ? 19.349 -7.066 -1.752 1.00 87.81 90 GLU A C 1
ATOM 710 O O . GLU A 1 90 ? 18.496 -7.654 -1.086 1.00 87.81 90 GLU A O 1
ATOM 715 N N . HIS A 1 91 ? 19.360 -5.732 -1.871 1.00 86.62 91 HIS A N 1
ATOM 716 C CA . HIS A 1 91 ? 18.373 -4.868 -1.223 1.00 86.62 91 HIS A CA 1
ATOM 717 C C . HIS A 1 91 ? 16.954 -5.145 -1.740 1.00 86.62 91 HIS A C 1
ATOM 719 O O . HIS A 1 91 ? 16.037 -5.328 -0.942 1.00 86.62 91 HIS A O 1
ATOM 725 N N . GLY A 1 92 ? 16.781 -5.266 -3.060 1.00 85.38 92 GLY A N 1
ATOM 726 C CA . GLY A 1 92 ? 15.501 -5.605 -3.678 1.00 85.38 92 GLY A CA 1
ATOM 727 C C . GLY A 1 92 ? 15.001 -6.995 -3.310 1.00 85.38 92 GLY A C 1
ATOM 728 O O . GLY A 1 92 ? 13.811 -7.145 -3.047 1.00 85.38 92 GLY A O 1
ATOM 729 N N . ARG A 1 93 ? 15.885 -8.002 -3.219 1.00 83.69 93 ARG A N 1
ATOM 730 C CA . ARG A 1 93 ? 15.507 -9.338 -2.720 1.00 83.69 93 ARG A CA 1
ATOM 731 C C . ARG A 1 93 ? 15.009 -9.270 -1.288 1.00 83.69 93 ARG A C 1
ATOM 733 O O . ARG A 1 93 ? 13.935 -9.782 -1.001 1.00 83.69 93 ARG A O 1
ATOM 740 N N . SER A 1 94 ? 15.748 -8.595 -0.411 1.00 76.19 94 SER A N 1
ATOM 741 C CA . SER A 1 94 ? 15.338 -8.465 0.984 1.00 76.19 94 SER A CA 1
ATOM 742 C C . SER A 1 94 ? 14.024 -7.688 1.128 1.00 76.19 94 SER A C 1
ATOM 744 O O . SER A 1 94 ? 13.189 -8.053 1.953 1.00 76.19 94 SER A O 1
ATOM 746 N N . PHE A 1 95 ? 13.816 -6.648 0.317 1.00 81.19 95 PHE A N 1
ATOM 747 C CA . PHE A 1 95 ? 12.555 -5.912 0.262 1.00 81.19 95 PHE A CA 1
ATOM 748 C C . PHE A 1 95 ? 11.400 -6.798 -0.221 1.00 81.19 95 PHE A C 1
ATOM 750 O O . PHE A 1 95 ? 10.344 -6.810 0.409 1.00 81.19 95 PHE A O 1
ATOM 757 N N . LEU A 1 96 ? 11.605 -7.568 -1.294 1.00 79.19 96 LEU A N 1
ATOM 758 C CA . LEU A 1 96 ? 10.616 -8.500 -1.829 1.00 79.19 96 LEU A CA 1
ATOM 759 C C . LEU A 1 96 ? 10.249 -9.565 -0.794 1.00 79.19 96 LEU A C 1
ATOM 761 O O . LEU A 1 96 ? 9.076 -9.698 -0.479 1.00 79.19 96 LEU A O 1
ATOM 765 N N . GLU A 1 97 ? 11.218 -10.274 -0.215 1.00 73.38 97 GLU A N 1
ATOM 766 C CA . GLU A 1 97 ? 10.978 -11.358 0.753 1.00 73.38 97 GLU A CA 1
ATOM 767 C C . GLU A 1 97 ? 10.146 -10.907 1.962 1.00 73.38 97 GLU A C 1
ATOM 769 O O . GLU A 1 97 ? 9.276 -11.640 2.423 1.00 73.38 97 GLU A O 1
ATOM 774 N N . ARG A 1 98 ? 10.357 -9.679 2.449 1.00 67.00 98 ARG A N 1
ATOM 775 C CA . ARG A 1 98 ? 9.598 -9.116 3.582 1.00 67.00 98 ARG A CA 1
ATOM 776 C C . ARG A 1 98 ? 8.170 -8.718 3.230 1.00 67.00 98 ARG A C 1
ATOM 778 O O . ARG A 1 98 ? 7.345 -8.567 4.127 1.00 67.00 98 ARG A O 1
ATOM 785 N N . ASN A 1 99 ? 7.898 -8.495 1.948 1.00 69.19 99 ASN A N 1
ATOM 786 C CA . ASN A 1 99 ? 6.632 -7.958 1.466 1.00 69.19 99 ASN A CA 1
ATOM 787 C C . ASN A 1 99 ? 5.906 -8.906 0.503 1.00 69.19 99 ASN A C 1
ATOM 789 O O . ASN A 1 99 ? 4.830 -8.561 0.020 1.00 69.19 99 ASN A O 1
ATOM 793 N N . ILE A 1 100 ? 6.454 -10.095 0.236 1.00 67.50 100 ILE A N 1
ATOM 794 C CA . ILE A 1 100 ? 5.930 -11.040 -0.755 1.00 67.50 100 ILE A CA 1
ATOM 795 C C . ILE A 1 100 ? 4.526 -11.527 -0.385 1.00 67.50 100 ILE A C 1
ATOM 797 O O . ILE A 1 100 ? 3.681 -11.674 -1.257 1.00 67.50 100 ILE A O 1
ATOM 801 N N . GLU A 1 101 ? 4.231 -11.675 0.909 1.00 57.31 101 GLU A N 1
ATOM 802 C CA . GLU A 1 101 ? 2.900 -12.063 1.404 1.00 57.31 101 GLU A CA 1
ATOM 803 C C . GLU A 1 101 ? 1.837 -10.976 1.162 1.00 57.31 101 GLU A C 1
ATOM 805 O O . GLU A 1 101 ? 0.642 -11.260 1.128 1.00 57.31 101 GLU A O 1
ATOM 810 N N . ASN A 1 102 ? 2.262 -9.730 0.932 1.00 61.22 102 ASN A N 1
ATOM 811 C CA . ASN A 1 102 ? 1.365 -8.634 0.582 1.00 61.22 102 ASN A CA 1
ATOM 812 C C . ASN A 1 102 ? 1.059 -8.572 -0.924 1.00 61.22 102 ASN A C 1
ATOM 814 O O . ASN A 1 102 ? 0.214 -7.778 -1.339 1.00 61.22 102 ASN A O 1
ATOM 818 N N . ILE A 1 103 ? 1.708 -9.401 -1.751 1.00 62.03 103 ILE A N 1
ATOM 819 C CA . ILE A 1 103 ? 1.405 -9.494 -3.186 1.00 62.03 103 ILE A CA 1
ATOM 820 C C . ILE A 1 103 ? -0.019 -10.028 -3.400 1.00 62.03 103 ILE A C 1
ATOM 822 O O . ILE A 1 103 ? -0.732 -9.550 -4.279 1.00 62.03 103 ILE A O 1
ATOM 826 N N . ASP A 1 104 ? -0.493 -10.932 -2.543 1.00 52.03 104 ASP A N 1
ATOM 827 C CA . ASP A 1 104 ? -1.880 -11.403 -2.605 1.00 52.03 104 ASP A CA 1
ATOM 828 C C . ASP A 1 104 ? -2.875 -10.304 -2.224 1.00 52.03 104 ASP A C 1
ATOM 830 O O . ASP A 1 104 ? -3.954 -10.229 -2.815 1.00 52.03 104 ASP A O 1
ATOM 834 N N . ALA A 1 105 ? -2.507 -9.421 -1.289 1.00 52.34 105 ALA A N 1
ATOM 835 C CA . ALA A 1 105 ? -3.295 -8.237 -0.964 1.00 52.34 105 ALA A CA 1
ATOM 836 C C . ALA A 1 105 ? -3.341 -7.282 -2.165 1.00 52.34 105 ALA A C 1
ATOM 838 O O . ALA A 1 105 ? -4.434 -6.954 -2.609 1.00 52.34 105 ALA A O 1
ATOM 839 N N . LEU A 1 106 ? -2.191 -6.949 -2.765 1.00 53.47 106 LEU A N 1
ATOM 840 C CA . LEU A 1 106 ? -2.079 -6.185 -4.019 1.00 53.47 106 LEU A CA 1
ATOM 841 C C . LEU A 1 106 ? -3.009 -6.693 -5.131 1.00 53.47 106 LEU A C 1
ATOM 843 O O . LEU A 1 106 ? -3.656 -5.898 -5.815 1.00 53.47 106 LEU A O 1
ATOM 847 N N . ILE A 1 107 ? -3.047 -8.013 -5.331 1.00 54.50 107 ILE A N 1
ATOM 848 C CA . ILE A 1 107 ? -3.765 -8.650 -6.442 1.00 54.50 107 ILE A CA 1
ATOM 849 C C . ILE A 1 107 ? -5.257 -8.826 -6.123 1.00 54.50 107 ILE A C 1
ATOM 851 O O . ILE A 1 107 ? -6.107 -8.575 -6.979 1.00 54.50 107 ILE A O 1
ATOM 855 N N . SER A 1 108 ? -5.591 -9.252 -4.902 1.00 49.50 108 SER A N 1
ATOM 856 C CA . SER A 1 108 ? -6.950 -9.688 -4.535 1.00 49.50 108 SER A CA 1
ATOM 857 C C . SER A 1 108 ? -7.817 -8.564 -3.985 1.00 49.50 108 SER A C 1
ATOM 859 O O . SER A 1 108 ? -9.037 -8.573 -4.151 1.00 49.50 108 SER A O 1
ATOM 861 N N . ALA A 1 109 ? -7.203 -7.593 -3.318 1.00 46.16 109 ALA A N 1
ATOM 862 C CA . ALA A 1 109 ? -7.897 -6.527 -2.632 1.00 46.16 109 ALA A CA 1
ATOM 863 C C . ALA A 1 109 ? -7.170 -5.232 -2.985 1.00 46.16 109 ALA A C 1
ATOM 865 O O . ALA A 1 109 ? -6.150 -4.896 -2.402 1.00 46.16 109 ALA A O 1
ATOM 866 N N . ARG A 1 110 ? -7.691 -4.511 -3.981 1.00 51.72 110 ARG A N 1
ATOM 867 C CA . ARG A 1 110 ? -7.201 -3.204 -4.451 1.00 51.72 110 ARG A CA 1
ATOM 868 C C . ARG A 1 110 ? -7.336 -2.110 -3.365 1.00 51.72 110 ARG A C 1
ATOM 870 O O . ARG A 1 110 ? -8.085 -1.155 -3.540 1.00 51.72 110 ARG A O 1
ATOM 877 N N . LEU A 1 111 ? -6.683 -2.334 -2.224 1.00 44.41 111 LEU A N 1
ATOM 878 C CA . LEU A 1 111 ? -6.687 -1.611 -0.955 1.00 44.41 111 LEU A CA 1
ATOM 879 C C . LEU A 1 111 ? -5.574 -0.543 -0.921 1.00 44.41 111 LEU A C 1
ATOM 881 O O . LEU A 1 111 ? -4.776 -0.500 -1.850 1.00 44.41 111 LEU A O 1
ATOM 885 N N . ASN A 1 112 ? -5.493 0.278 0.145 1.00 49.72 112 ASN A N 1
ATOM 886 C CA . ASN A 1 112 ? -4.529 1.365 0.464 1.00 49.72 112 ASN A CA 1
ATOM 887 C C . ASN A 1 112 ? -3.049 0.949 0.485 1.00 49.72 112 ASN A C 1
ATOM 889 O O . ASN A 1 112 ? -2.193 1.576 1.109 1.00 49.72 112 ASN A O 1
ATOM 893 N N . TYR A 1 113 ? -2.735 -0.132 -0.202 1.00 56.41 113 TYR A N 1
ATOM 894 C CA . TYR A 1 113 ? -1.420 -0.655 -0.392 1.00 56.41 113 TYR A CA 1
ATOM 895 C C . TYR A 1 113 ? -0.507 0.325 -1.120 1.00 56.41 113 TYR A C 1
ATOM 897 O O . TYR A 1 113 ? 0.668 0.350 -0.803 1.00 56.41 113 TYR A O 1
ATOM 905 N N . SER A 1 114 ? -1.016 1.182 -2.015 1.00 59.16 114 SER A N 1
ATOM 906 C CA . SER A 1 114 ? -0.183 2.220 -2.646 1.00 59.16 114 SER A CA 1
ATOM 907 C C . SER A 1 114 ? 0.425 3.176 -1.6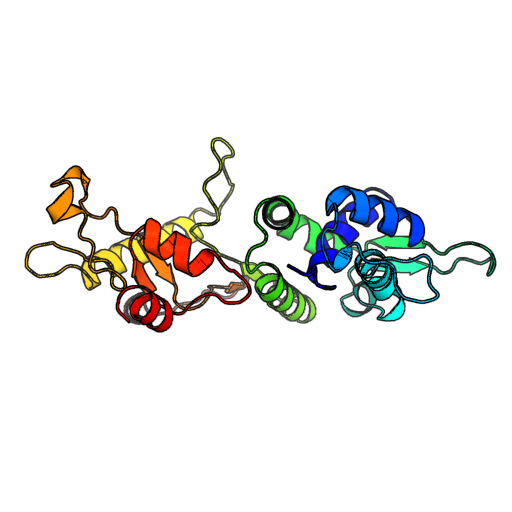10 1.00 59.16 114 SER A C 1
ATOM 909 O O . SER A 1 114 ? 1.636 3.355 -1.599 1.00 59.16 114 SER A O 1
ATOM 911 N N . GLU A 1 115 ? -0.375 3.744 -0.700 1.00 60.81 115 GLU A N 1
ATOM 912 C CA . GLU A 1 115 ? 0.130 4.677 0.327 1.00 60.81 115 GLU A CA 1
ATOM 913 C C . GLU A 1 115 ? 1.012 3.973 1.365 1.00 60.81 115 GLU A C 1
ATOM 915 O O . GLU A 1 115 ? 2.031 4.505 1.826 1.00 60.81 115 GLU A O 1
ATOM 920 N N . ALA A 1 116 ? 0.629 2.745 1.721 1.00 63.03 116 ALA A N 1
ATOM 921 C CA . ALA A 1 116 ? 1.404 1.908 2.617 1.00 63.03 116 ALA A CA 1
ATOM 922 C C . ALA A 1 116 ? 2.762 1.545 1.992 1.00 63.03 116 ALA A C 1
ATOM 924 O O . ALA A 1 116 ? 3.786 1.673 2.658 1.00 63.03 116 ALA A O 1
ATOM 925 N N . LEU A 1 117 ? 2.792 1.182 0.705 1.00 70.12 117 LEU A N 1
ATOM 926 C CA . LEU A 1 117 ? 4.009 0.948 -0.071 1.00 70.12 117 LEU A CA 1
ATOM 927 C C . LEU A 1 117 ? 4.868 2.194 -0.162 1.00 70.12 117 LEU A C 1
ATOM 929 O O . LEU A 1 117 ? 6.061 2.089 0.087 1.00 70.12 117 LEU A O 1
ATOM 933 N N . ASP A 1 118 ? 4.297 3.352 -0.493 1.00 72.81 118 ASP A N 1
ATOM 934 C CA . ASP A 1 118 ? 5.055 4.604 -0.572 1.00 72.81 118 ASP A CA 1
ATOM 935 C C . ASP A 1 118 ? 5.756 4.886 0.770 1.00 72.81 118 ASP A C 1
ATOM 937 O O . ASP A 1 118 ? 6.923 5.286 0.808 1.00 72.81 118 ASP A O 1
ATOM 941 N N . THR A 1 119 ? 5.076 4.599 1.885 1.00 68.38 119 THR A N 1
ATOM 942 C CA . THR A 1 119 ? 5.650 4.706 3.233 1.00 68.38 119 THR A CA 1
ATOM 943 C C . THR A 1 119 ? 6.741 3.661 3.484 1.00 68.38 119 THR A C 1
ATOM 945 O O . THR A 1 119 ? 7.818 4.023 3.962 1.00 68.38 119 THR A O 1
ATOM 948 N N . ILE A 1 120 ? 6.509 2.386 3.145 1.00 70.00 120 ILE A N 1
ATOM 949 C CA . ILE A 1 120 ? 7.505 1.310 3.298 1.00 70.00 120 ILE A CA 1
ATOM 950 C C . ILE A 1 120 ? 8.752 1.615 2.457 1.00 70.00 120 ILE A C 1
ATOM 952 O O . ILE A 1 120 ? 9.866 1.482 2.954 1.00 70.00 120 ILE A O 1
ATOM 956 N N . ILE A 1 121 ? 8.584 2.047 1.206 1.00 75.88 121 ILE A N 1
ATOM 957 C CA . ILE A 1 121 ? 9.670 2.385 0.279 1.00 75.88 121 ILE A CA 1
ATOM 958 C C . ILE A 1 121 ? 10.494 3.541 0.840 1.00 75.88 121 ILE A C 1
ATOM 960 O O . ILE A 1 121 ? 11.709 3.417 0.977 1.00 75.88 121 ILE A O 1
ATOM 964 N N . LYS A 1 122 ? 9.836 4.632 1.251 1.00 77.44 122 LYS A N 1
ATOM 965 C CA . LYS A 1 122 ? 10.506 5.801 1.837 1.00 77.44 122 LYS A CA 1
ATOM 966 C C . LYS A 1 122 ? 11.342 5.448 3.066 1.00 77.44 122 LYS A C 1
ATOM 968 O O . LYS A 1 122 ? 12.350 6.095 3.339 1.00 77.44 122 LYS A O 1
ATOM 973 N N . GLU A 1 123 ? 10.899 4.473 3.843 1.00 72.19 123 GLU A N 1
ATOM 974 C CA . GLU A 1 123 ? 11.574 4.061 5.070 1.00 72.19 123 GLU A CA 1
ATOM 975 C C . GLU A 1 123 ? 12.678 3.035 4.779 1.00 72.19 123 GLU A C 1
ATOM 977 O O . GLU A 1 123 ? 13.768 3.146 5.347 1.00 72.19 123 GLU A O 1
ATOM 982 N N . SER A 1 124 ? 12.473 2.158 3.789 1.00 73.56 124 SER A N 1
ATOM 983 C CA . SER A 1 124 ? 13.507 1.283 3.219 1.00 73.56 124 SER A CA 1
ATOM 984 C C . SER A 1 124 ? 14.689 2.085 2.668 1.00 73.56 124 SER A C 1
ATOM 986 O O . SER A 1 124 ? 15.836 1.758 2.976 1.00 73.56 124 SER A O 1
ATOM 988 N N . ASP A 1 125 ? 14.427 3.189 1.958 1.00 74.50 125 ASP A N 1
ATOM 989 C CA . ASP A 1 125 ? 15.454 4.125 1.467 1.00 74.50 125 ASP A CA 1
ATOM 990 C C . ASP A 1 125 ? 16.314 4.704 2.608 1.00 74.50 125 ASP A C 1
ATOM 992 O O . ASP A 1 125 ? 17.462 5.102 2.411 1.00 74.50 125 ASP A O 1
ATOM 996 N N . GLN A 1 126 ? 15.767 4.755 3.824 1.00 73.38 126 GLN A N 1
ATOM 997 C CA . GLN A 1 126 ? 16.452 5.240 5.023 1.00 73.38 126 GLN A CA 1
ATOM 998 C C . GLN A 1 126 ? 17.091 4.111 5.843 1.00 73.38 126 GLN A C 1
ATOM 1000 O O . GLN A 1 126 ? 17.539 4.345 6.968 1.00 73.38 126 GLN A O 1
ATOM 1005 N N . GLY A 1 127 ? 17.124 2.889 5.304 1.00 66.38 127 GLY A N 1
ATOM 1006 C CA . GLY A 1 127 ? 17.635 1.698 5.980 1.00 66.38 127 GLY A CA 1
ATOM 1007 C C . GLY A 1 127 ? 16.757 1.228 7.142 1.00 66.38 127 GLY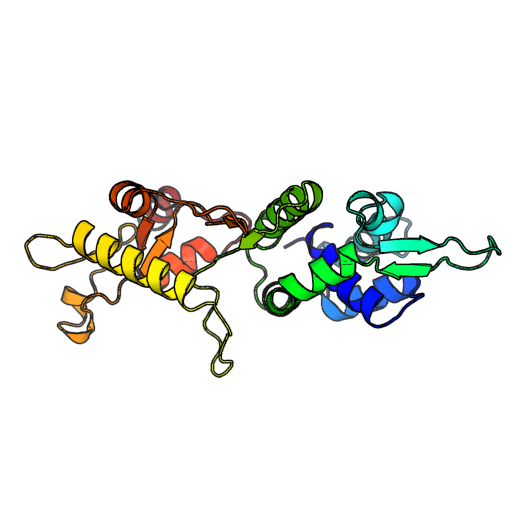 A C 1
ATOM 1008 O O . GLY A 1 127 ? 17.228 0.467 7.987 1.00 66.38 127 GLY A O 1
ATOM 1009 N N . ARG A 1 128 ? 15.506 1.700 7.220 1.00 57.44 128 ARG A N 1
ATOM 1010 C CA . ARG A 1 128 ? 14.536 1.333 8.254 1.00 57.44 128 ARG A CA 1
ATOM 1011 C C . ARG A 1 128 ? 13.559 0.305 7.697 1.00 57.44 128 ARG A C 1
ATOM 1013 O O . ARG A 1 128 ? 12.955 0.507 6.650 1.00 57.44 128 ARG A O 1
ATOM 1020 N N . ASN A 1 129 ? 13.369 -0.792 8.419 1.00 53.91 129 ASN A N 1
ATOM 1021 C CA . ASN A 1 129 ? 12.422 -1.826 8.011 1.00 53.91 129 ASN A CA 1
ATOM 1022 C C . ASN A 1 129 ? 11.064 -1.518 8.619 1.00 53.91 129 ASN A C 1
ATOM 1024 O O . ASN A 1 129 ? 10.979 -1.380 9.836 1.00 53.91 129 ASN A O 1
ATOM 1028 N N . ILE A 1 130 ? 10.023 -1.408 7.793 1.00 50.41 130 ILE A N 1
ATOM 1029 C CA . ILE A 1 130 ? 8.656 -1.182 8.260 1.00 50.41 130 ILE A CA 1
ATOM 1030 C C . ILE A 1 130 ? 7.754 -2.350 7.891 1.00 50.41 130 ILE A C 1
ATOM 1032 O O . ILE A 1 130 ? 7.701 -2.759 6.736 1.00 50.41 130 ILE A O 1
ATOM 1036 N N . HIS A 1 131 ? 6.996 -2.821 8.876 1.00 47.94 131 HIS A N 1
ATOM 1037 C CA . HIS A 1 131 ? 5.864 -3.714 8.697 1.00 47.94 131 HIS A CA 1
ATOM 1038 C C . HIS A 1 131 ? 4.573 -2.899 8.788 1.00 47.94 131 HIS A C 1
ATOM 1040 O O . HIS A 1 131 ? 4.324 -2.197 9.774 1.00 47.94 131 HIS A O 1
ATOM 1046 N N . VAL A 1 132 ? 3.747 -2.981 7.748 1.00 45.34 132 VAL A N 1
ATOM 1047 C CA . VAL A 1 132 ? 2.393 -2.420 7.774 1.00 45.34 132 VAL A CA 1
ATOM 1048 C C . VAL A 1 132 ? 1.528 -3.368 8.587 1.00 45.34 132 VAL A C 1
ATOM 1050 O O . VAL A 1 132 ? 1.338 -4.524 8.208 1.00 45.34 132 VAL A O 1
ATOM 1053 N N . ILE A 1 133 ? 1.022 -2.886 9.719 1.00 43.91 133 ILE A N 1
ATOM 1054 C CA . ILE A 1 133 ? 0.073 -3.642 10.527 1.00 43.91 133 ILE A CA 1
ATOM 1055 C C . ILE A 1 133 ? -1.314 -3.169 10.135 1.00 43.91 133 ILE A C 1
ATOM 1057 O O . ILE A 1 133 ? -1.823 -2.186 10.667 1.00 43.91 133 ILE A O 1
ATOM 1061 N N . ASP A 1 134 ? -1.947 -3.905 9.233 1.00 42.41 134 ASP A N 1
ATOM 1062 C CA . ASP A 1 134 ? -3.399 -3.923 9.207 1.00 42.41 134 ASP A CA 1
ATOM 1063 C C . ASP A 1 134 ? -3.861 -5.151 10.003 1.00 42.41 134 ASP A C 1
ATOM 1065 O O . ASP A 1 134 ? -3.693 -6.308 9.603 1.00 42.41 134 ASP A O 1
ATOM 1069 N N . GLU A 1 135 ? -4.378 -4.897 11.207 1.00 42.69 135 GLU A N 1
ATOM 1070 C CA . GLU A 1 135 ? -4.918 -5.926 12.103 1.00 42.69 135 GLU A CA 1
ATOM 1071 C C . GLU A 1 135 ? -6.138 -6.650 11.504 1.00 42.69 135 GLU A C 1
ATOM 1073 O O . GLU A 1 135 ? -6.501 -7.716 11.997 1.00 42.69 135 GLU A O 1
ATOM 1078 N N . ASN A 1 136 ? -6.720 -6.128 10.416 1.00 39.56 136 ASN A N 1
ATOM 1079 C CA . ASN A 1 136 ? -7.869 -6.693 9.713 1.00 39.56 136 ASN A CA 1
ATOM 1080 C C . ASN A 1 136 ? -7.544 -7.241 8.310 1.00 39.56 136 ASN A C 1
ATOM 1082 O O . ASN A 1 136 ? -8.442 -7.791 7.674 1.00 39.56 136 ASN A O 1
ATOM 1086 N N . LEU A 1 137 ? -6.286 -7.198 7.840 1.00 40.06 137 LEU A N 1
ATOM 1087 C CA . LEU A 1 137 ? -5.887 -7.876 6.588 1.00 40.06 137 LEU A CA 1
ATOM 1088 C C . LEU A 1 137 ? -5.904 -9.414 6.708 1.00 40.06 137 LEU A C 1
ATOM 1090 O O . LEU A 1 137 ? -5.663 -10.125 5.735 1.00 40.06 137 LEU A O 1
ATOM 1094 N N . VAL A 1 138 ? -6.173 -9.944 7.905 1.00 35.94 138 VAL A N 1
ATOM 1095 C CA . VAL A 1 138 ? -6.159 -11.378 8.205 1.00 35.94 138 VAL A CA 1
ATOM 1096 C C . VAL A 1 138 ? -7.583 -11.905 8.360 1.00 35.94 138 VAL A C 1
ATOM 1098 O O . VAL A 1 138 ? -8.037 -12.217 9.458 1.00 35.94 138 VAL A O 1
ATOM 1101 N N . ILE A 1 139 ? -8.279 -12.072 7.240 1.00 27.11 139 ILE A N 1
ATOM 1102 C CA . ILE A 1 139 ? -9.243 -13.169 7.118 1.00 27.11 139 ILE A CA 1
ATOM 1103 C C . ILE A 1 139 ? -8.918 -13.910 5.825 1.00 27.11 139 ILE A C 1
ATOM 1105 O O . ILE A 1 139 ? -9.432 -13.592 4.758 1.00 27.11 139 ILE A O 1
ATOM 1109 N N . ASN A 1 140 ? -8.053 -14.916 5.938 1.00 28.70 140 ASN A N 1
ATOM 1110 C CA . ASN A 1 140 ? -8.005 -16.005 4.976 1.00 28.70 140 ASN A CA 1
ATOM 1111 C C . ASN A 1 140 ? -8.213 -17.310 5.751 1.00 28.70 140 ASN A C 1
ATOM 1113 O O . ASN A 1 140 ? -7.531 -17.577 6.745 1.00 28.70 140 ASN A O 1
ATOM 1117 N N . GLU A 1 141 ? -9.211 -18.087 5.341 1.00 25.92 141 GLU A N 1
ATOM 1118 C CA . GLU A 1 141 ? -9.432 -19.430 5.856 1.00 25.92 141 GLU A CA 1
ATOM 1119 C C . GLU A 1 141 ? -8.197 -20.292 5.543 1.00 25.92 141 GLU A C 1
ATOM 1121 O O . GLU A 1 141 ? -8.013 -20.760 4.425 1.00 25.92 141 GLU A O 1
ATOM 1126 N N . GLY A 1 142 ? -7.353 -20.544 6.548 1.00 33.41 142 GLY A N 1
ATOM 1127 C CA . GLY A 1 142 ? -6.474 -21.718 6.551 1.00 33.41 142 GLY A CA 1
ATOM 1128 C C . GLY A 1 142 ? -4.961 -21.509 6.470 1.00 33.41 142 GLY A C 1
ATOM 1129 O O . GLY A 1 142 ? -4.248 -22.503 6.604 1.00 33.41 142 GLY A O 1
ATOM 1130 N N . SER A 1 143 ? -4.422 -20.293 6.350 1.00 29.66 143 SER A N 1
ATOM 1131 C CA . SER A 1 143 ? -2.968 -20.079 6.462 1.00 29.66 143 SER A CA 1
ATOM 1132 C C . SER A 1 143 ? -2.590 -19.508 7.833 1.00 29.66 143 SER A C 1
ATOM 1134 O O . SER A 1 143 ? -2.916 -18.383 8.208 1.00 29.66 143 SER A O 1
ATOM 1136 N N . ARG A 1 144 ? -1.902 -20.327 8.637 1.00 30.08 144 ARG A N 1
ATOM 1137 C CA . ARG A 1 144 ? -1.298 -19.901 9.906 1.00 30.08 144 ARG A CA 1
ATOM 1138 C C . ARG A 1 144 ? -0.143 -18.945 9.594 1.00 30.08 144 ARG A C 1
ATOM 1140 O O . ARG A 1 144 ? 0.905 -19.390 9.140 1.00 30.08 144 ARG A O 1
ATOM 1147 N N . GLN A 1 145 ? -0.338 -17.657 9.855 1.00 41.03 145 GLN A N 1
ATOM 1148 C CA . GLN A 1 145 ? 0.732 -16.661 9.794 1.00 41.03 145 GLN A CA 1
ATOM 1149 C C . GLN A 1 145 ? 1.724 -16.851 10.947 1.00 41.03 145 GLN A C 1
ATOM 1151 O O . GLN A 1 145 ? 1.323 -17.039 12.100 1.00 41.03 145 GLN A O 1
ATOM 1156 N N . ASN A 1 146 ? 3.018 -16.727 10.651 1.00 32.75 146 ASN A N 1
ATOM 1157 C CA . ASN A 1 146 ? 4.058 -16.543 11.661 1.00 32.75 146 ASN A CA 1
ATOM 1158 C C . ASN A 1 146 ? 4.176 -15.049 11.994 1.00 32.75 146 ASN A C 1
ATOM 1160 O O . ASN A 1 146 ? 5.072 -14.361 11.517 1.00 32.75 146 ASN A O 1
ATOM 1164 N N . ARG A 1 147 ? 3.271 -14.542 12.837 1.00 39.66 147 ARG A N 1
ATOM 1165 C CA . ARG A 1 147 ? 3.545 -13.311 13.594 1.00 39.66 147 ARG A CA 1
ATOM 1166 C C . ARG A 1 147 ? 4.462 -13.647 14.770 1.00 39.66 147 ARG A C 1
ATOM 1168 O O . ARG A 1 147 ? 4.330 -14.714 15.373 1.00 39.66 147 ARG A O 1
ATOM 1175 N N . SER A 1 148 ? 5.354 -12.730 15.139 1.00 40.69 148 SER A N 1
ATOM 1176 C CA . SER A 1 148 ? 6.012 -12.800 16.444 1.00 40.69 148 SER A CA 1
ATOM 1177 C C . SER A 1 148 ? 4.943 -12.704 17.540 1.00 40.69 148 SER A C 1
ATOM 1179 O O . SER A 1 148 ? 3.971 -11.950 17.429 1.00 40.69 148 SER A O 1
ATOM 1181 N N . SER A 1 149 ? 5.091 -13.482 18.612 1.00 46.72 149 SER A N 1
ATOM 1182 C CA . SER A 1 149 ? 4.146 -13.485 19.739 1.00 46.72 149 SER A CA 1
ATOM 1183 C C . SER A 1 149 ? 3.940 -12.087 20.343 1.00 46.72 149 SER A C 1
ATOM 1185 O O . SER A 1 149 ? 2.858 -11.782 20.838 1.00 46.72 149 SER A O 1
ATOM 1187 N N . SER A 1 150 ? 4.945 -11.214 20.234 1.00 41.59 150 SER A N 1
ATOM 1188 C CA . SER A 1 150 ? 4.945 -9.855 20.778 1.00 41.59 150 SER A CA 1
ATOM 1189 C C . SER A 1 150 ? 3.936 -8.912 20.118 1.00 41.59 150 SER A C 1
ATOM 1191 O O . SER A 1 150 ? 3.260 -8.163 20.825 1.00 41.59 150 SER A O 1
ATOM 1193 N N . SER A 1 151 ? 3.794 -8.933 18.787 1.00 48.56 151 SER A N 1
ATOM 1194 C CA . SER A 1 151 ? 2.860 -8.025 18.097 1.00 48.56 151 SER A CA 1
ATOM 1195 C C . SER A 1 151 ? 1.408 -8.441 18.349 1.00 48.56 151 SER A C 1
ATOM 1197 O O . SER A 1 151 ? 0.554 -7.590 18.575 1.00 48.56 151 SER A O 1
ATOM 1199 N N . TYR A 1 152 ? 1.138 -9.751 18.427 1.00 48.22 152 TYR A N 1
ATOM 1200 C CA . TYR A 1 152 ? -0.182 -10.270 18.803 1.00 48.22 152 TYR A CA 1
ATOM 1201 C C . TYR A 1 152 ? -0.583 -9.860 20.230 1.00 48.22 152 TYR A C 1
ATOM 1203 O O . TYR A 1 152 ? -1.703 -9.404 20.457 1.00 48.22 152 TYR A O 1
ATOM 1211 N N . GLU A 1 153 ? 0.339 -9.963 21.192 1.00 53.94 153 GLU A N 1
ATOM 1212 C CA . GLU A 1 153 ? 0.096 -9.546 22.579 1.00 53.94 153 GLU A CA 1
ATOM 1213 C C . GLU A 1 153 ? -0.166 -8.039 22.711 1.00 53.94 153 GLU A C 1
ATOM 1215 O O . GLU A 1 153 ? -1.006 -7.625 23.517 1.00 53.94 153 GLU A O 1
ATOM 1220 N N . ARG A 1 154 ? 0.516 -7.208 21.910 1.00 61.12 154 ARG A N 1
ATOM 1221 C CA . ARG A 1 154 ? 0.296 -5.754 21.879 1.00 61.12 154 ARG A CA 1
ATOM 1222 C C . ARG A 1 154 ? -1.092 -5.411 21.336 1.00 61.12 154 ARG A C 1
ATOM 1224 O O . ARG A 1 154 ? -1.805 -4.648 21.992 1.00 61.12 154 ARG A O 1
ATOM 1231 N N . SER A 1 155 ? -1.484 -5.993 20.203 1.00 61.03 155 SER A N 1
ATOM 1232 C CA . SER A 1 155 ? -2.809 -5.797 19.601 1.00 61.03 155 SER A CA 1
ATOM 1233 C C . SER A 1 155 ? -3.931 -6.250 20.536 1.00 61.03 155 SER A C 1
ATOM 1235 O O . SER A 1 155 ? -4.894 -5.518 20.752 1.00 61.03 155 SER A O 1
ATOM 1237 N N . ASP A 1 156 ? -3.788 -7.414 21.180 1.00 65.56 156 ASP A N 1
ATOM 1238 C CA . ASP A 1 156 ? -4.783 -7.905 22.140 1.00 65.56 156 ASP A CA 1
ATOM 1239 C C . ASP A 1 156 ? -4.903 -6.990 23.369 1.00 65.56 156 ASP A C 1
ATOM 1241 O O . ASP A 1 156 ? -6.007 -6.661 23.817 1.00 65.56 156 ASP A O 1
ATOM 1245 N N . ARG A 1 157 ? -3.769 -6.519 23.902 1.00 73.50 157 ARG A N 1
ATOM 1246 C CA . ARG A 1 157 ? -3.752 -5.583 25.031 1.00 73.50 157 ARG A CA 1
ATOM 1247 C C . ARG A 1 157 ? -4.401 -4.246 24.670 1.00 73.50 157 ARG A C 1
ATOM 1249 O O . ARG A 1 157 ? -5.176 -3.734 25.478 1.00 73.50 157 ARG A O 1
ATOM 1256 N N . LEU A 1 158 ? -4.112 -3.697 23.489 1.00 77.00 158 LEU A N 1
ATOM 1257 C CA . LEU A 1 158 ? -4.734 -2.463 23.005 1.00 77.00 158 LEU A CA 1
ATOM 1258 C C . LEU A 1 158 ? -6.237 -2.655 22.794 1.00 77.00 158 LEU A C 1
ATOM 1260 O O . LEU A 1 158 ? -7.027 -1.851 23.282 1.00 77.00 158 LEU A O 1
ATOM 1264 N N . ARG A 1 159 ? -6.644 -3.757 22.157 1.00 77.88 159 ARG A N 1
ATOM 1265 C CA . ARG A 1 159 ? -8.054 -4.092 21.944 1.00 77.88 159 ARG A CA 1
ATOM 1266 C C . ARG A 1 159 ? -8.815 -4.184 23.263 1.00 77.88 159 ARG A C 1
ATOM 1268 O O . ARG A 1 159 ? -9.886 -3.595 23.387 1.00 77.88 159 ARG A O 1
ATOM 1275 N N . ARG A 1 160 ? -8.273 -4.895 24.257 1.00 80.75 160 ARG A N 1
ATOM 1276 C CA . ARG A 1 160 ? -8.893 -5.001 25.588 1.00 80.75 160 ARG A CA 1
ATOM 1277 C C . ARG A 1 160 ? -8.996 -3.645 26.278 1.00 80.75 160 ARG A C 1
ATOM 1279 O O . ARG A 1 160 ? -10.051 -3.332 26.819 1.00 80.75 160 ARG A O 1
ATOM 1286 N N . ALA A 1 161 ? -7.936 -2.840 26.226 1.00 85.19 161 ALA A N 1
ATOM 1287 C CA . ALA A 1 161 ? -7.940 -1.501 26.805 1.00 85.19 161 ALA A CA 1
ATOM 1288 C C . ALA A 1 161 ? -8.962 -0.580 26.122 1.00 85.19 161 ALA A C 1
ATOM 1290 O O . ALA A 1 161 ? -9.688 0.135 26.804 1.00 85.19 161 ALA A O 1
ATOM 1291 N N . ALA A 1 162 ? -9.068 -0.641 24.794 1.00 85.12 162 ALA A N 1
ATOM 1292 C CA . ALA A 1 162 ? -10.036 0.134 24.028 1.00 85.12 162 ALA A CA 1
ATOM 1293 C C . ALA A 1 162 ? -11.476 -0.305 24.321 1.00 85.12 162 ALA A C 1
ATOM 1295 O O . ALA A 1 162 ? -12.345 0.539 24.515 1.00 85.12 162 ALA A O 1
ATOM 1296 N N . ILE A 1 163 ? -11.737 -1.612 24.410 1.00 87.00 163 ILE A N 1
ATOM 1297 C CA . ILE A 1 163 ? -13.054 -2.136 24.795 1.00 87.00 163 ILE A CA 1
ATOM 1298 C C . ILE A 1 163 ? -13.460 -1.630 26.168 1.00 87.00 163 ILE A C 1
ATOM 1300 O O . ILE A 1 163 ? -14.589 -1.182 26.321 1.00 87.00 163 ILE A O 1
ATOM 1304 N N . GLU A 1 164 ? -12.555 -1.673 27.143 1.00 90.81 164 GLU A N 1
ATOM 1305 C CA . GLU A 1 164 ? -12.842 -1.170 28.484 1.00 90.81 164 GLU A CA 1
ATOM 1306 C C . GLU A 1 164 ? -13.065 0.345 28.484 1.00 90.81 164 GLU A C 1
ATOM 1308 O O . GLU A 1 164 ? -14.000 0.833 29.108 1.00 90.81 164 GLU A O 1
ATOM 1313 N N . HIS A 1 165 ? -12.260 1.087 27.724 1.00 91.75 165 HIS A N 1
ATOM 1314 C CA . HIS A 1 165 ? -12.379 2.537 27.607 1.00 91.75 165 HIS A CA 1
ATOM 1315 C C . HIS A 1 165 ? -13.699 2.992 26.969 1.00 91.75 165 HIS A C 1
ATOM 1317 O O . HIS A 1 165 ? -14.285 3.976 27.410 1.00 91.75 165 HIS A O 1
ATOM 1323 N N . TYR A 1 166 ? -14.164 2.295 25.929 1.00 92.31 166 TYR A N 1
ATOM 1324 C CA . TYR A 1 166 ? -15.383 2.648 25.193 1.00 92.31 166 TYR A CA 1
ATOM 1325 C C . TYR A 1 166 ? -16.654 1.993 25.749 1.00 92.31 166 TYR A C 1
ATOM 1327 O O . TYR A 1 166 ? -17.741 2.215 25.208 1.00 92.31 166 TYR A O 1
ATOM 1335 N N . ARG A 1 167 ? -16.541 1.172 26.797 1.00 93.25 167 ARG A N 1
ATOM 1336 C CA . ARG A 1 167 ? -17.688 0.551 27.459 1.00 93.25 167 ARG A CA 1
ATOM 1337 C C . ARG A 1 167 ? -18.388 1.569 28.353 1.00 93.25 167 ARG A C 1
ATOM 1339 O O . ARG A 1 167 ? -17.781 2.171 29.230 1.00 93.25 167 ARG A O 1
ATOM 1346 N N . ASN A 1 168 ? -19.694 1.709 28.159 1.00 90.69 168 ASN A N 1
ATOM 1347 C CA . ASN A 1 168 ? -20.536 2.528 29.028 1.00 90.69 168 ASN A CA 1
ATOM 1348 C C . ASN A 1 168 ? -20.815 1.815 30.364 1.00 90.69 168 ASN A C 1
ATOM 1350 O O . ASN A 1 168 ? -20.620 0.605 30.477 1.00 90.69 168 ASN A O 1
ATOM 1354 N N . GLU A 1 169 ? -21.359 2.536 31.351 1.00 88.94 169 GLU A N 1
ATOM 1355 C CA . GLU A 1 169 ? -21.705 1.990 32.680 1.00 88.94 169 GLU A CA 1
ATOM 1356 C C . GLU A 1 169 ? -22.614 0.746 32.608 1.00 88.94 169 GLU A C 1
ATOM 1358 O O . GLU A 1 169 ? -22.438 -0.200 33.373 1.00 88.94 169 GLU A O 1
ATOM 1363 N N . ASP A 1 170 ? -23.514 0.694 31.621 1.00 87.69 170 ASP A N 1
ATOM 1364 C CA . ASP A 1 170 ? -24.424 -0.438 31.389 1.00 87.69 170 ASP A CA 1
ATOM 1365 C C . ASP A 1 170 ? -23.760 -1.638 30.679 1.00 87.69 170 ASP A C 1
ATOM 1367 O O . ASP A 1 170 ? -24.393 -2.658 30.406 1.00 87.69 170 ASP A O 1
ATOM 1371 N N . GLY A 1 171 ? -22.473 -1.538 30.344 1.00 89.56 171 GLY A N 1
ATOM 1372 C CA . GLY A 1 171 ? -21.700 -2.596 29.698 1.00 89.56 171 GLY A CA 1
ATOM 1373 C C . GLY A 1 171 ? -21.752 -2.606 28.167 1.00 89.56 171 GLY A C 1
ATOM 1374 O O . GLY A 1 171 ? -21.152 -3.491 27.548 1.00 89.56 171 GLY A O 1
ATOM 1375 N N . HIS A 1 172 ? -22.437 -1.635 27.568 1.00 94.25 172 HIS A N 1
ATOM 1376 C CA . HIS A 1 172 ? -22.653 -1.507 26.128 1.00 94.25 172 HIS A CA 1
ATOM 1377 C C . HIS A 1 172 ? -21.510 -0.774 25.421 1.00 94.25 172 HIS A C 1
ATOM 1379 O O . HIS A 1 172 ? -20.910 0.143 25.981 1.00 94.25 172 HIS A O 1
ATOM 1385 N N . ILE A 1 173 ? -21.251 -1.159 24.168 1.00 94.19 173 ILE A N 1
ATOM 1386 C CA . ILE A 1 173 ? -20.336 -0.461 23.259 1.00 94.19 173 ILE A CA 1
ATOM 1387 C C . ILE A 1 173 ? -21.048 -0.325 21.920 1.00 94.19 173 ILE A C 1
ATOM 1389 O O . ILE A 1 173 ? -21.491 -1.318 21.337 1.00 94.19 173 ILE A O 1
ATOM 1393 N N . ARG A 1 174 ? -21.149 0.909 21.429 1.00 95.06 174 ARG A N 1
ATOM 1394 C CA . ARG A 1 174 ? -21.853 1.223 20.185 1.00 95.06 174 ARG A CA 1
ATOM 1395 C C . ARG A 1 174 ? -20.868 1.583 19.094 1.00 95.06 174 ARG A C 1
ATOM 1397 O O . ARG A 1 174 ? -19.837 2.203 19.355 1.00 95.06 174 ARG A O 1
ATOM 1404 N N . CYS A 1 175 ? -21.209 1.231 17.859 1.00 93.88 175 CYS A N 1
ATOM 1405 C CA . CYS A 1 175 ? -20.488 1.741 16.704 1.00 93.88 175 CYS A CA 1
ATOM 1406 C C . CYS A 1 175 ? -20.524 3.267 16.722 1.00 93.88 175 CYS A C 1
ATOM 1408 O O . CYS A 1 175 ? -21.603 3.858 16.726 1.00 93.88 175 CYS A O 1
ATOM 1410 N N . CYS A 1 176 ? -19.354 3.904 16.698 1.00 93.56 176 CYS A N 1
ATOM 1411 C CA . CYS A 1 176 ? -19.294 5.359 16.684 1.00 93.56 176 CYS A CA 1
ATOM 1412 C C . CYS A 1 176 ? -19.956 5.936 15.423 1.00 93.56 176 CYS A C 1
ATOM 1414 O O . CYS A 1 176 ? -20.569 6.991 15.511 1.00 93.56 176 CYS A O 1
ATOM 1416 N N . ILE A 1 177 ? -19.926 5.231 14.290 1.00 93.06 177 ILE A N 1
ATOM 1417 C CA . ILE A 1 177 ? -20.512 5.690 13.025 1.00 93.06 177 ILE A CA 1
ATOM 1418 C C . ILE A 1 177 ? -22.042 5.556 13.017 1.00 93.06 177 ILE A C 1
ATOM 1420 O O . ILE A 1 177 ? -22.746 6.559 12.981 1.00 93.06 177 ILE A O 1
ATOM 1424 N N . CYS A 1 178 ? -22.569 4.328 13.048 1.00 93.88 178 CYS A N 1
ATOM 1425 C CA . CYS A 1 178 ? -24.003 4.074 12.848 1.00 93.88 178 CYS A CA 1
ATOM 1426 C C . CYS A 1 178 ? -24.794 3.836 14.142 1.00 93.88 178 CYS A C 1
ATOM 1428 O O . CYS A 1 178 ? -25.994 3.587 14.089 1.00 93.88 178 CYS A O 1
ATOM 1430 N N . GLY A 1 179 ? -24.136 3.843 15.305 1.00 94.44 179 GLY A N 1
ATOM 1431 C CA . GLY A 1 179 ? -24.778 3.602 16.599 1.00 94.44 179 GLY A CA 1
ATOM 1432 C C . GLY A 1 179 ? -25.155 2.145 16.882 1.00 94.44 179 GLY A C 1
ATOM 1433 O O . GLY A 1 179 ? -25.659 1.872 17.967 1.00 94.44 179 GLY A O 1
ATOM 1434 N N . PHE A 1 180 ? -24.900 1.209 15.957 1.00 94.62 180 PHE A N 1
ATOM 1435 C CA . PHE A 1 180 ? -25.268 -0.199 16.127 1.00 94.62 180 PHE A CA 1
ATOM 1436 C C . PHE A 1 180 ? -24.648 -0.808 17.390 1.00 94.62 180 PHE A C 1
ATOM 1438 O O . PHE A 1 180 ? -23.442 -0.675 17.627 1.00 94.62 180 PHE A O 1
ATOM 1445 N N . ASP A 1 181 ? -25.476 -1.513 18.159 1.00 95.44 181 ASP A N 1
ATOM 1446 C CA . ASP A 1 181 ? -25.119 -2.142 19.425 1.00 95.44 181 ASP A CA 1
ATOM 1447 C C . ASP A 1 181 ? -25.323 -3.661 19.339 1.00 95.44 181 ASP A C 1
ATOM 1449 O O . ASP A 1 181 ? -26.441 -4.170 19.199 1.00 95.44 181 ASP A O 1
ATOM 1453 N N . PHE A 1 182 ? -24.215 -4.401 19.407 1.00 88.38 182 PHE A N 1
ATOM 1454 C CA . PHE A 1 182 ? -24.242 -5.858 19.323 1.00 88.38 182 PHE A CA 1
ATOM 1455 C C . PHE A 1 182 ? -24.811 -6.509 20.583 1.00 88.38 182 PHE A C 1
ATOM 1457 O O . PHE A 1 182 ? -25.502 -7.523 20.469 1.00 88.38 182 PHE A O 1
ATOM 1464 N N . LEU A 1 183 ? -24.538 -5.953 21.766 1.00 89.94 183 LEU A N 1
ATOM 1465 C CA . LEU A 1 183 ? -25.030 -6.500 23.029 1.00 89.94 183 LEU A CA 1
ATOM 1466 C C . LEU A 1 183 ? -26.546 -6.320 23.133 1.00 89.94 183 LEU A C 1
ATOM 1468 O O . LEU A 1 183 ? -27.242 -7.244 23.546 1.00 89.94 183 LEU A O 1
ATOM 1472 N N . GLU A 1 184 ? -27.057 -5.168 22.705 1.00 94.44 184 GLU A N 1
ATOM 1473 C CA . GLU A 1 184 ? -28.494 -4.899 22.631 1.00 94.44 184 GLU A CA 1
ATOM 1474 C C . GLU A 1 184 ? -29.189 -5.811 21.609 1.00 94.44 184 GLU A C 1
ATOM 1476 O O . GLU A 1 184 ? -30.194 -6.444 21.926 1.00 94.44 184 GLU A O 1
ATOM 1481 N N . THR A 1 185 ? -28.626 -5.939 20.402 1.00 92.94 185 THR A N 1
ATOM 1482 C CA . THR A 1 185 ? -29.272 -6.679 19.302 1.00 92.94 185 THR A CA 1
ATOM 1483 C C . THR A 1 185 ? -29.193 -8.199 19.475 1.00 92.94 185 THR A C 1
ATOM 1485 O O . THR A 1 185 ? -30.152 -8.915 19.188 1.00 92.94 185 THR A O 1
ATOM 1488 N N . TYR A 1 186 ? -28.046 -8.716 19.923 1.00 82.19 186 TYR A N 1
ATOM 1489 C CA . TYR A 1 186 ? -27.757 -10.157 19.953 1.00 82.19 186 TYR A CA 1
ATOM 1490 C C . TYR A 1 186 ? -27.605 -10.726 21.371 1.00 82.19 186 TYR A C 1
ATOM 1492 O O . TYR A 1 186 ? -27.295 -11.915 21.537 1.00 82.19 186 TYR A O 1
ATOM 1500 N N . GLY A 1 187 ? -27.812 -9.909 22.407 1.00 83.75 187 GLY A N 1
ATOM 1501 C CA . GLY A 1 187 ? -27.615 -10.305 23.797 1.00 83.75 187 GLY A CA 1
ATOM 1502 C C . GLY A 1 187 ? -26.167 -10.716 24.064 1.00 83.75 187 GLY A C 1
ATOM 1503 O O . GLY A 1 187 ? -25.224 -10.215 23.454 1.00 83.75 187 GLY A O 1
ATOM 1504 N N . GLY A 1 188 ? -25.971 -11.697 24.947 1.00 81.50 188 GLY A N 1
ATOM 1505 C CA . GLY A 1 188 ? -24.632 -12.152 25.342 1.00 81.50 188 GLY A CA 1
ATOM 1506 C C . GLY A 1 188 ? -23.718 -12.583 24.186 1.00 81.50 188 GLY A C 1
ATOM 1507 O O . GLY A 1 188 ? -22.503 -12.505 24.335 1.00 81.50 188 GLY A O 1
ATOM 1508 N N . ARG A 1 189 ? -24.271 -12.978 23.027 1.00 78.88 189 ARG A N 1
ATOM 1509 C CA . ARG A 1 189 ? -23.481 -13.318 21.829 1.00 78.88 189 ARG A CA 1
ATOM 1510 C C . ARG A 1 189 ? -22.793 -12.112 21.193 1.00 78.88 189 ARG A C 1
ATOM 1512 O O . ARG A 1 189 ? -21.765 -12.282 20.555 1.00 78.88 189 ARG A O 1
ATOM 1519 N N . GLY A 1 190 ? -23.367 -10.923 21.346 1.00 76.00 190 GLY A N 1
ATOM 1520 C CA . GLY A 1 190 ? -22.817 -9.685 20.807 1.00 76.00 190 GLY A CA 1
ATOM 1521 C C . GLY A 1 190 ? -21.846 -8.973 21.746 1.00 76.00 190 GLY A C 1
ATOM 1522 O O . GLY A 1 190 ? -21.328 -7.914 21.394 1.00 76.00 190 GLY A O 1
ATOM 1523 N N . ARG A 1 191 ? -21.592 -9.528 22.939 1.00 82.00 191 ARG A N 1
ATOM 1524 C CA . ARG A 1 191 ? -20.650 -8.947 23.896 1.00 82.00 191 ARG A CA 1
ATOM 1525 C C . ARG A 1 191 ? -19.270 -8.839 23.252 1.00 82.00 191 ARG A C 1
ATOM 1527 O O . ARG A 1 191 ? -18.730 -9.828 22.770 1.00 82.00 191 ARG A O 1
ATOM 1534 N N . ASP A 1 192 ? -18.719 -7.630 23.274 1.00 80.12 192 ASP A N 1
ATOM 1535 C CA . ASP A 1 192 ? -17.353 -7.321 22.846 1.00 80.12 192 ASP A CA 1
ATOM 1536 C C . ASP A 1 192 ? -17.044 -7.687 21.379 1.00 80.12 192 ASP A C 1
ATOM 1538 O O . ASP A 1 192 ? -15.878 -7.768 20.998 1.00 80.12 192 ASP A O 1
ATOM 1542 N N . PHE A 1 193 ? -18.075 -7.877 20.542 1.00 79.44 193 PHE A N 1
ATOM 1543 C CA . PHE A 1 193 ? -17.952 -8.260 19.126 1.00 79.44 193 PHE A CA 1
ATOM 1544 C C . PHE A 1 193 ? -17.554 -7.092 18.201 1.00 79.44 193 PHE A C 1
ATOM 1546 O O . PHE A 1 193 ? -17.319 -7.267 17.009 1.00 79.44 193 PHE A O 1
ATOM 1553 N N . ILE A 1 194 ? -17.485 -5.877 18.737 1.00 79.19 194 ILE A N 1
ATOM 1554 C CA . ILE A 1 194 ? -17.168 -4.678 17.966 1.00 79.19 194 ILE A CA 1
ATOM 1555 C C . ILE A 1 194 ? -15.699 -4.651 17.501 1.00 79.19 194 ILE A C 1
ATOM 1557 O O . ILE A 1 194 ? -14.809 -5.183 18.176 1.00 79.19 194 ILE A O 1
ATOM 1561 N N . ILE A 1 195 ? -15.448 -4.034 16.341 1.00 77.56 195 ILE A N 1
ATOM 1562 C CA . ILE A 1 195 ? -14.105 -3.859 15.776 1.00 77.56 195 ILE A CA 1
ATOM 1563 C C . ILE A 1 195 ? -13.493 -2.586 16.361 1.00 77.56 195 ILE A C 1
ATOM 1565 O O . ILE A 1 195 ? -14.153 -1.551 16.429 1.00 77.56 195 ILE A O 1
ATOM 1569 N N . ILE A 1 196 ? -12.229 -2.662 16.770 1.00 80.19 196 ILE A N 1
ATOM 1570 C CA . ILE A 1 196 ? -11.433 -1.507 17.188 1.00 80.19 196 ILE A CA 1
ATOM 1571 C C . ILE A 1 196 ? -10.611 -1.072 15.974 1.00 80.19 196 ILE A C 1
ATOM 1573 O O . ILE A 1 196 ? -9.726 -1.794 15.528 1.00 80.19 196 ILE A O 1
ATOM 1577 N N . HIS A 1 197 ? -10.976 0.064 15.389 1.00 72.88 197 HIS A N 1
ATOM 1578 C CA . HIS A 1 197 ? -10.411 0.569 14.143 1.00 72.88 197 HIS A CA 1
ATOM 1579 C C . HIS A 1 197 ? -9.449 1.719 14.419 1.00 72.88 197 HIS A C 1
ATOM 1581 O O . HIS A 1 197 ? -9.805 2.651 15.136 1.00 72.88 197 HIS A O 1
ATOM 1587 N N . HIS A 1 198 ? -8.251 1.654 13.843 1.00 72.06 198 HIS A N 1
ATOM 1588 C CA . HIS A 1 198 ? -7.288 2.747 13.887 1.00 72.06 198 HIS A CA 1
ATOM 1589 C C . HIS A 1 198 ? -7.696 3.840 12.906 1.00 72.06 198 HIS A C 1
ATOM 1591 O O . HIS A 1 198 ? -7.838 3.577 11.716 1.00 72.06 198 HIS A O 1
ATOM 1597 N N . GLU A 1 199 ? -7.818 5.069 13.396 1.00 64.62 199 GLU A N 1
ATOM 1598 C CA . GLU A 1 199 ? -8.139 6.233 12.562 1.00 64.62 199 GLU A CA 1
ATOM 1599 C C . GLU A 1 199 ? -6.958 6.630 11.654 1.00 64.62 199 GLU A C 1
ATOM 1601 O O . GLU A 1 199 ? -7.132 7.272 10.622 1.00 64.62 199 GLU A O 1
ATOM 1606 N N . LYS A 1 200 ? -5.740 6.202 12.017 1.00 59.28 200 LYS A N 1
ATOM 1607 C CA . LYS A 1 200 ? -4.520 6.323 11.208 1.00 59.28 200 LYS A CA 1
ATOM 1608 C C . LYS A 1 200 ? -3.825 4.960 11.103 1.00 59.28 200 LYS A C 1
ATOM 1610 O O . LYS A 1 200 ? -3.657 4.319 12.141 1.00 59.28 200 LYS A O 1
ATOM 1615 N N . PRO A 1 201 ? -3.360 4.528 9.916 1.00 53.91 201 PRO A N 1
ATOM 1616 C CA . PRO A 1 201 ? -2.621 3.274 9.772 1.00 53.91 201 PRO A CA 1
ATOM 1617 C C . PRO A 1 201 ? -1.405 3.206 10.707 1.00 53.91 201 PRO A C 1
ATOM 1619 O O . PRO A 1 201 ? -0.662 4.184 10.853 1.00 53.91 201 PRO A O 1
ATOM 1622 N N . LEU A 1 202 ? -1.183 2.046 11.334 1.00 51.03 202 LEU A N 1
ATOM 1623 C CA . LEU A 1 202 ? 0.010 1.804 12.140 1.00 51.03 202 LEU A CA 1
ATOM 1624 C C . LEU A 1 202 ? 1.128 1.205 11.283 1.00 51.03 202 LEU A C 1
ATOM 1626 O O . LEU A 1 202 ? 0.997 0.141 10.683 1.00 51.03 202 LEU A O 1
ATOM 1630 N N . TYR A 1 203 ? 2.265 1.891 11.302 1.00 47.75 203 TYR A N 1
ATOM 1631 C CA . TYR A 1 203 ? 3.527 1.421 10.747 1.00 47.75 203 TYR A CA 1
ATOM 1632 C C . TYR A 1 203 ? 4.433 1.007 11.916 1.00 47.75 203 TYR A C 1
ATOM 1634 O O . TYR A 1 203 ? 4.723 1.836 12.788 1.00 47.75 203 TYR A O 1
ATOM 1642 N N . GLU A 1 204 ? 4.859 -0.257 11.968 1.00 43.94 204 GLU A N 1
ATOM 1643 C CA . GLU A 1 204 ? 5.872 -0.729 12.922 1.00 43.94 204 GLU A CA 1
ATOM 1644 C C . GLU A 1 204 ? 7.245 -0.709 12.252 1.00 43.94 204 GLU A C 1
ATOM 1646 O O . GLU A 1 204 ? 7.416 -1.320 11.207 1.00 43.94 204 GLU A O 1
ATOM 1651 N N . THR A 1 205 ? 8.224 -0.019 12.841 1.00 40.06 205 THR A N 1
ATOM 1652 C CA . THR A 1 205 ? 9.616 -0.027 12.368 1.00 40.06 205 THR A CA 1
ATOM 1653 C C . THR A 1 205 ? 10.431 -1.023 13.196 1.00 40.06 205 THR A C 1
ATOM 1655 O O . THR A 1 205 ? 10.404 -0.941 14.426 1.00 40.06 205 THR A O 1
ATOM 1658 N N . GLU A 1 206 ? 11.177 -1.940 12.572 1.00 39.00 206 GLU A N 1
ATOM 1659 C CA . GLU A 1 206 ? 12.069 -2.853 13.303 1.00 39.00 206 GLU A CA 1
ATOM 1660 C C . GLU A 1 206 ? 13.061 -2.068 14.175 1.00 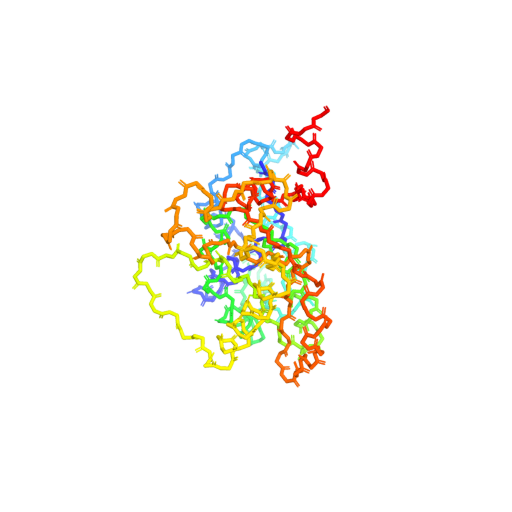39.00 206 GLU A C 1
ATOM 1662 O O . GLU A 1 206 ? 13.666 -1.084 13.747 1.00 39.00 206 GLU A O 1
ATOM 1667 N N . GLY A 1 207 ? 13.225 -2.510 15.424 1.00 36.97 207 GLY A N 1
ATOM 1668 C CA . GLY A 1 207 ? 14.139 -1.895 16.391 1.00 36.97 207 GLY A CA 1
ATOM 1669 C C . GLY A 1 207 ? 13.604 -0.641 17.090 1.00 36.97 207 GLY A C 1
ATOM 1670 O O . GLY A 1 207 ? 14.233 -0.173 18.038 1.00 36.97 207 GLY A O 1
ATOM 1671 N N . VAL A 1 208 ? 12.437 -0.123 16.694 1.00 40.31 208 VAL A N 1
ATOM 1672 C CA . VAL A 1 208 ? 11.756 0.965 17.405 1.00 40.31 208 VAL A CA 1
ATOM 1673 C C . VAL A 1 208 ? 10.572 0.380 18.163 1.00 40.31 208 VAL A C 1
ATOM 1675 O O . VAL A 1 208 ? 9.477 0.214 17.623 1.00 40.31 208 VAL A O 1
ATOM 1678 N N . GLU A 1 209 ? 10.758 0.093 19.453 1.00 44.88 209 GLU A N 1
ATOM 1679 C CA . GLU A 1 209 ? 9.607 -0.086 20.332 1.00 44.88 209 GLU A CA 1
ATOM 1680 C C . GLU A 1 209 ? 8.822 1.229 20.350 1.00 44.88 209 GLU A C 1
ATOM 1682 O O . GLU A 1 209 ? 9.218 2.201 20.992 1.00 44.88 209 GLU A O 1
ATOM 1687 N N . ARG A 1 210 ? 7.679 1.271 19.655 1.00 49.47 210 ARG A N 1
ATOM 1688 C CA . ARG A 1 210 ? 6.664 2.293 19.913 1.00 49.47 210 ARG A CA 1
ATOM 1689 C C . ARG A 1 210 ? 6.118 2.067 21.321 1.00 49.47 210 ARG A C 1
ATOM 1691 O O . ARG A 1 210 ? 5.113 1.388 21.516 1.00 49.47 210 ARG A O 1
ATOM 1698 N N . THR A 1 211 ? 6.785 2.624 22.321 1.00 47.66 211 THR A N 1
ATOM 1699 C CA . THR A 1 211 ? 6.221 2.832 23.655 1.00 47.66 211 THR A CA 1
ATOM 1700 C C . THR A 1 211 ? 5.246 4.004 23.591 1.00 47.66 211 THR A C 1
ATOM 1702 O O . THR A 1 211 ? 5.447 5.049 24.200 1.00 47.66 211 THR A O 1
ATOM 1705 N N . ALA A 1 212 ? 4.163 3.846 22.826 1.00 53.97 212 ALA A N 1
ATOM 1706 C CA . ALA A 1 212 ? 2.984 4.658 23.076 1.00 53.97 212 ALA A CA 1
ATOM 1707 C C . ALA A 1 212 ? 2.430 4.213 24.434 1.00 53.97 212 ALA A C 1
ATOM 1709 O O . ALA A 1 212 ? 2.240 3.014 24.672 1.00 53.97 212 ALA A O 1
ATOM 1710 N N . PHE A 1 213 ? 2.216 5.161 25.346 1.00 64.88 213 PHE A N 1
ATOM 1711 C CA . PHE A 1 213 ? 1.484 4.867 26.572 1.00 64.88 213 PHE A CA 1
ATOM 1712 C C . PHE A 1 213 ? 0.110 4.302 26.184 1.00 64.88 213 PHE A C 1
ATOM 1714 O O . PHE A 1 213 ? -0.494 4.753 25.208 1.00 64.88 213 PHE A O 1
ATOM 1721 N N . LEU A 1 214 ? -0.374 3.286 26.905 1.00 66.12 214 LEU A N 1
ATOM 1722 C CA . LEU A 1 214 ? -1.613 2.577 26.552 1.00 66.12 214 LEU A CA 1
ATOM 1723 C C . LEU A 1 214 ? -2.798 3.551 26.461 1.00 66.12 214 LEU A C 1
ATOM 1725 O O . LEU A 1 214 ? -3.658 3.416 25.599 1.00 66.12 214 LEU A O 1
ATOM 1729 N N . GLU A 1 215 ? -2.787 4.574 27.309 1.00 67.38 215 GLU A N 1
ATOM 1730 C CA . GLU A 1 215 ? -3.768 5.651 27.373 1.00 67.38 215 GLU A CA 1
ATOM 1731 C C . GLU A 1 215 ? -3.774 6.525 26.114 1.00 67.38 215 GLU A C 1
ATOM 1733 O O . GLU A 1 215 ? -4.828 7.015 25.721 1.00 67.38 215 GLU A O 1
ATOM 1738 N N . GLN A 1 216 ? -2.614 6.720 25.480 1.00 68.06 216 GLN A N 1
ATOM 1739 C CA . GLN A 1 216 ? -2.494 7.458 24.221 1.00 68.06 216 GLN A CA 1
ATOM 1740 C C . GLN A 1 216 ? -2.926 6.579 23.045 1.00 68.06 216 GLN A C 1
ATOM 1742 O O . GLN A 1 216 ? -3.717 7.014 22.219 1.00 68.06 216 GLN A O 1
ATOM 1747 N N . ALA A 1 217 ? -2.494 5.316 23.021 1.00 71.31 217 ALA A N 1
ATOM 1748 C CA . ALA A 1 217 ? -2.839 4.381 21.950 1.00 71.31 217 ALA A CA 1
ATOM 1749 C C . ALA A 1 217 ? -4.354 4.117 21.850 1.00 71.31 217 ALA A C 1
ATOM 1751 O O . ALA A 1 217 ? -4.889 3.961 20.758 1.00 71.31 217 ALA A O 1
ATOM 1752 N N . VAL A 1 218 ? -5.069 4.110 22.981 1.00 81.81 218 VAL A N 1
ATOM 1753 C CA . VAL A 1 218 ? -6.536 3.974 23.000 1.00 81.81 218 VAL A CA 1
ATOM 1754 C C . VAL A 1 218 ? -7.247 5.176 22.354 1.00 81.81 218 VAL A C 1
ATOM 1756 O O . VAL A 1 218 ? -8.351 5.019 21.830 1.00 81.81 218 VAL A O 1
ATOM 1759 N N . GLN A 1 219 ? -6.632 6.364 22.345 1.00 80.38 219 GLN A N 1
ATOM 1760 C CA . GLN A 1 219 ? -7.215 7.556 21.714 1.00 80.38 219 GLN A CA 1
ATOM 1761 C C . GLN A 1 219 ? -7.167 7.494 20.183 1.00 80.38 219 GLN A C 1
ATOM 1763 O O . GLN A 1 219 ? -8.055 8.057 19.542 1.00 80.38 219 GLN A O 1
ATOM 1768 N N . ASP A 1 220 ? -6.192 6.770 19.623 1.00 76.44 220 ASP A N 1
ATOM 1769 C CA . ASP A 1 220 ? -5.974 6.610 18.177 1.00 76.44 220 ASP A CA 1
ATOM 1770 C C . ASP A 1 220 ? -6.881 5.542 17.532 1.00 76.44 220 ASP A C 1
ATOM 1772 O O . ASP A 1 220 ? -6.848 5.327 16.316 1.00 76.44 220 ASP A O 1
ATOM 1776 N N . VAL A 1 221 ? -7.698 4.861 18.342 1.00 79.88 221 VAL A N 1
ATOM 1777 C CA . VAL A 1 221 ? -8.626 3.823 17.889 1.00 79.88 221 VAL A CA 1
ATOM 1778 C C . VAL A 1 221 ? -10.066 4.136 18.261 1.00 79.88 221 VAL A C 1
ATOM 1780 O O . VAL A 1 221 ? -10.341 4.759 19.287 1.00 79.88 221 VAL A O 1
ATOM 1783 N N . LYS A 1 222 ? -11.013 3.665 17.447 1.00 87.31 222 LYS A N 1
ATOM 1784 C CA . LYS A 1 222 ? -12.453 3.890 17.616 1.00 87.31 222 LYS A CA 1
ATOM 1785 C C . LYS A 1 222 ? -13.255 2.599 17.427 1.00 87.31 222 LYS A C 1
ATOM 1787 O O . LYS A 1 222 ? -12.906 1.780 16.576 1.00 87.31 222 LYS A O 1
ATOM 1792 N N . PRO A 1 223 ? -14.355 2.402 18.177 1.00 90.00 223 PRO A N 1
ATOM 1793 C CA . PRO A 1 223 ? -15.214 1.237 18.013 1.00 90.00 223 PRO A CA 1
ATOM 1794 C C . PRO A 1 223 ? -16.118 1.397 16.781 1.00 90.00 223 PRO A C 1
ATOM 1796 O O . PRO A 1 223 ? -16.924 2.328 16.690 1.00 90.00 223 PRO A O 1
ATOM 1799 N N . VAL A 1 224 ? -16.035 0.466 15.836 1.00 85.19 224 VAL A N 1
ATOM 1800 C CA . VAL A 1 224 ? -16.845 0.436 14.608 1.00 85.19 224 VAL A CA 1
ATOM 1801 C C . VAL A 1 224 ? -17.462 -0.948 14.399 1.00 85.19 224 VAL A C 1
ATOM 1803 O O . VAL A 1 224 ? -16.872 -1.967 14.753 1.00 85.19 224 VAL A O 1
ATOM 1806 N N . CYS A 1 225 ? -18.676 -1.025 13.847 1.00 84.56 225 CYS A N 1
ATOM 1807 C CA . CYS A 1 225 ? -19.255 -2.322 13.492 1.00 84.56 225 CYS A CA 1
ATOM 1808 C C . CYS A 1 225 ? -18.578 -2.884 12.225 1.00 84.56 225 CYS A C 1
ATOM 1810 O O . CYS A 1 225 ? -18.072 -2.099 11.421 1.00 84.56 225 CYS A O 1
ATOM 1812 N N . PRO A 1 226 ? -18.619 -4.209 11.991 1.00 76.69 226 PRO A N 1
ATOM 1813 C CA . PRO A 1 226 ? -18.077 -4.836 10.786 1.00 76.69 226 PRO A CA 1
ATOM 1814 C C . PRO A 1 226 ? -18.559 -4.197 9.488 1.00 76.69 226 PRO A C 1
ATOM 1816 O O . PRO A 1 226 ? -17.754 -3.948 8.604 1.00 76.69 226 PRO A O 1
ATOM 1819 N N . ASN A 1 227 ? -19.839 -3.832 9.399 1.00 79.81 227 ASN A N 1
ATOM 1820 C CA . ASN A 1 227 ? -20.377 -3.205 8.193 1.00 79.81 227 ASN A CA 1
ATOM 1821 C C . ASN A 1 227 ? -19.792 -1.807 7.958 1.00 79.81 227 ASN A C 1
ATOM 1823 O O . ASN A 1 227 ? -19.367 -1.509 6.848 1.00 79.81 227 ASN A O 1
ATOM 1827 N N . CYS A 1 228 ? -19.742 -0.952 8.986 1.00 81.88 228 CYS A N 1
ATOM 1828 C CA . CYS A 1 228 ? -19.145 0.379 8.864 1.00 81.88 228 CYS A CA 1
ATOM 1829 C C . CYS A 1 228 ? -17.645 0.295 8.603 1.00 81.88 228 CYS A C 1
ATOM 1831 O O . CYS A 1 228 ? -17.157 1.031 7.761 1.00 81.88 228 CYS A O 1
ATOM 1833 N N . HIS A 1 229 ? -16.940 -0.632 9.254 1.00 77.75 229 HIS A N 1
ATOM 1834 C CA . HIS A 1 229 ? -15.536 -0.902 8.965 1.00 77.75 229 HIS A CA 1
ATOM 1835 C C . HIS A 1 229 ? -15.337 -1.269 7.491 1.00 77.75 229 HIS A C 1
ATOM 1837 O O . HIS A 1 229 ? -14.522 -0.665 6.804 1.00 77.75 229 HIS A O 1
ATOM 1843 N N . SER A 1 230 ? -16.145 -2.197 6.970 1.00 70.75 230 SER A N 1
ATOM 1844 C CA . SER A 1 230 ? -16.118 -2.549 5.552 1.00 70.75 230 SER A CA 1
ATOM 1845 C C . SER A 1 230 ? -16.460 -1.373 4.637 1.00 70.75 230 SER A C 1
ATOM 1847 O O . SER A 1 230 ? -15.973 -1.353 3.516 1.00 70.75 230 SER A O 1
ATOM 1849 N N . MET A 1 231 ? -17.308 -0.426 5.061 1.00 76.25 231 MET A N 1
ATOM 1850 C CA . MET A 1 231 ? -17.668 0.744 4.247 1.00 76.25 231 MET A CA 1
ATOM 1851 C C . MET A 1 231 ? -16.604 1.847 4.266 1.00 76.25 231 MET A C 1
ATOM 1853 O O . MET A 1 231 ? -16.347 2.408 3.205 1.00 76.25 231 MET A O 1
ATOM 1857 N N . ILE A 1 232 ? -15.953 2.102 5.411 1.00 70.25 232 ILE A N 1
ATOM 1858 C CA . ILE A 1 232 ? -14.764 2.976 5.514 1.00 70.25 232 ILE A CA 1
ATOM 1859 C C . ILE A 1 232 ? -13.730 2.544 4.473 1.00 70.25 232 ILE A C 1
ATOM 1861 O O . ILE A 1 232 ? -13.224 3.351 3.701 1.00 70.25 232 ILE A O 1
ATOM 1865 N N . HIS A 1 233 ? -13.499 1.232 4.407 1.00 61.59 233 HIS A N 1
ATOM 1866 C CA . HIS A 1 233 ? -12.550 0.600 3.496 1.00 61.59 233 HIS A CA 1
ATOM 1867 C C . HIS A 1 233 ? -13.211 0.080 2.214 1.00 61.59 233 HIS A C 1
ATOM 1869 O O . HIS A 1 233 ? -12.735 -0.882 1.618 1.00 61.59 233 HIS A O 1
ATOM 1875 N N . ARG A 1 234 ? -14.349 0.642 1.779 1.00 58.53 234 ARG A N 1
ATOM 1876 C CA . ARG A 1 234 ? -14.998 0.185 0.535 1.00 58.53 234 ARG A CA 1
ATOM 1877 C C . ARG A 1 234 ? -14.418 0.845 -0.708 1.00 58.53 234 ARG A C 1
ATOM 1879 O O . ARG A 1 234 ? -14.327 0.188 -1.744 1.00 58.53 234 ARG A O 1
ATOM 1886 N N . ASN A 1 235 ? -14.074 2.130 -0.622 1.00 49.44 235 ASN A N 1
ATOM 1887 C CA . ASN A 1 235 ? -13.360 2.857 -1.668 1.00 49.44 235 ASN A CA 1
ATOM 1888 C C . ASN A 1 235 ? -12.040 3.368 -1.094 1.00 49.44 235 ASN A C 1
ATOM 1890 O O . ASN A 1 235 ? -12.002 4.303 -0.313 1.00 49.44 235 ASN A O 1
ATOM 1894 N N . MET A 1 236 ? -10.963 2.708 -1.479 1.00 40.06 236 MET A N 1
ATOM 1895 C CA . MET A 1 236 ? -9.665 2.775 -0.810 1.00 40.06 236 MET A CA 1
ATOM 1896 C C . MET A 1 236 ? -8.941 4.090 -1.139 1.00 40.06 236 MET A C 1
ATOM 1898 O O . MET A 1 236 ? -8.340 4.724 -0.287 1.00 40.06 236 MET A O 1
ATOM 1902 N N . ASN A 1 237 ? -9.134 4.604 -2.355 1.00 35.22 237 ASN A N 1
ATOM 1903 C CA . ASN A 1 237 ? -8.583 5.902 -2.767 1.00 35.22 237 ASN A CA 1
ATOM 1904 C C . ASN A 1 237 ? -9.282 7.108 -2.110 1.00 35.22 237 ASN A C 1
ATOM 1906 O O . ASN A 1 237 ? -8.843 8.239 -2.288 1.00 35.22 237 ASN A O 1
ATOM 1910 N N . GLU A 1 238 ? -10.390 6.866 -1.409 1.00 53.12 238 GLU A N 1
ATOM 1911 C CA . GLU A 1 238 ? -11.186 7.851 -0.680 1.00 53.12 238 GLU A CA 1
ATOM 1912 C C . GLU A 1 238 ? -11.670 7.190 0.618 1.00 53.12 238 GLU A C 1
ATOM 1914 O O . GLU A 1 238 ? -12.877 7.075 0.847 1.00 53.12 238 GLU A O 1
ATOM 1919 N N . THR A 1 239 ? -10.744 6.663 1.437 1.00 58.38 239 THR A N 1
ATOM 1920 C CA . THR A 1 239 ? -11.144 6.115 2.738 1.00 58.38 239 THR A CA 1
ATOM 1921 C C . THR A 1 239 ? -11.832 7.203 3.526 1.00 58.38 239 THR A C 1
ATOM 1923 O O . THR A 1 239 ? -11.216 8.209 3.880 1.00 58.38 239 THR A O 1
ATOM 1926 N N . LEU A 1 240 ? -13.109 6.977 3.789 1.00 70.31 240 LEU A N 1
ATOM 1927 C CA . LEU A 1 240 ? -13.918 7.930 4.509 1.00 70.31 240 LEU A CA 1
ATOM 1928 C C . LEU A 1 240 ? -13.485 7.901 5.970 1.00 70.31 240 LEU A C 1
ATOM 1930 O O . LEU A 1 240 ? -13.502 6.851 6.621 1.00 70.31 240 LEU A O 1
ATOM 1934 N N . SER A 1 241 ? -13.124 9.066 6.489 1.00 81.06 241 SER A N 1
ATOM 1935 C CA . SER A 1 241 ? -13.026 9.295 7.924 1.00 81.06 241 SER A CA 1
ATOM 1936 C C . SER A 1 241 ? -14.324 8.877 8.622 1.00 81.06 241 SER A C 1
ATOM 1938 O O . SER A 1 241 ? -15.394 8.726 8.018 1.00 81.06 241 SER A O 1
ATOM 1940 N N . ILE A 1 242 ? -14.242 8.685 9.935 1.00 84.38 242 ILE A N 1
ATOM 1941 C CA . ILE A 1 242 ? -15.417 8.360 10.748 1.00 84.38 242 ILE A CA 1
ATOM 1942 C C . ILE A 1 242 ? -16.490 9.446 10.597 1.00 84.38 242 ILE A C 1
ATOM 1944 O O . ILE A 1 242 ? -17.682 9.130 10.553 1.00 84.38 242 ILE A O 1
ATOM 1948 N N . GLU A 1 243 ? -16.072 10.704 10.489 1.00 85.75 243 GLU A N 1
ATOM 1949 C CA . GLU A 1 243 ? -16.915 11.867 10.236 1.00 85.75 243 GLU A CA 1
ATOM 1950 C C . GLU A 1 243 ? -17.605 11.773 8.872 1.00 85.75 243 GLU A C 1
ATOM 1952 O O . GLU A 1 243 ? -18.833 11.822 8.816 1.00 85.75 243 GLU A O 1
ATOM 1957 N N . GLU A 1 244 ? -16.858 11.536 7.793 1.00 85.00 244 GLU A N 1
ATOM 1958 C CA . GLU A 1 244 ? -17.425 11.408 6.442 1.00 85.00 244 GLU A CA 1
ATOM 1959 C C . GLU A 1 244 ? -18.402 10.224 6.337 1.00 85.00 244 GLU A C 1
ATOM 1961 O O . GLU A 1 244 ? -19.468 10.324 5.728 1.00 85.00 244 GLU A O 1
ATOM 1966 N N . MET A 1 245 ? -18.097 9.102 6.997 1.00 87.94 245 MET A N 1
ATOM 1967 C CA . MET A 1 245 ? -19.011 7.960 7.081 1.00 87.94 245 MET A CA 1
ATOM 1968 C C . MET A 1 245 ? -20.298 8.277 7.845 1.00 87.94 245 MET A C 1
ATOM 1970 O O . MET A 1 245 ? -21.363 7.752 7.504 1.00 87.94 245 MET A O 1
ATOM 1974 N N . ARG A 1 246 ? -20.215 9.094 8.902 1.00 87.88 246 ARG A N 1
ATOM 1975 C CA . ARG A 1 246 ? -21.393 9.536 9.660 1.00 87.88 246 ARG A CA 1
ATOM 1976 C C . ARG A 1 246 ? -22.290 10.419 8.807 1.00 87.88 246 ARG A C 1
ATOM 1978 O O . ARG A 1 246 ? -23.495 10.180 8.801 1.00 87.88 246 ARG A O 1
ATOM 1985 N N . GLU A 1 247 ? -21.712 11.376 8.087 1.00 88.94 247 GLU A N 1
ATOM 1986 C CA . GLU A 1 247 ? -22.444 12.257 7.169 1.00 88.94 247 GLU A CA 1
ATOM 1987 C C . GLU A 1 247 ? -23.116 11.463 6.043 1.00 88.94 247 GLU A C 1
ATOM 1989 O O . GLU A 1 247 ? -24.260 11.728 5.688 1.00 88.94 247 GLU A O 1
ATOM 1994 N N . LEU A 1 248 ? -22.458 10.419 5.529 1.00 86.69 248 LEU A N 1
ATOM 1995 C CA . LEU A 1 248 ? -23.029 9.573 4.480 1.00 86.69 248 LEU A CA 1
ATOM 1996 C C . LEU A 1 248 ? -24.251 8.768 4.952 1.00 86.69 248 LEU A C 1
ATOM 1998 O O . LEU A 1 248 ? -25.188 8.553 4.183 1.00 86.69 248 LEU A O 1
ATOM 2002 N N . ILE A 1 249 ? -24.240 8.288 6.199 1.00 83.88 249 ILE A N 1
ATOM 2003 C CA . ILE A 1 249 ? -25.322 7.460 6.760 1.00 83.88 249 ILE A CA 1
ATOM 2004 C C . ILE A 1 249 ? -26.466 8.322 7.314 1.00 83.88 249 ILE A C 1
ATOM 2006 O O . ILE A 1 249 ? -27.620 7.893 7.262 1.00 83.88 249 ILE A O 1
ATOM 2010 N N . ASN A 1 250 ? -26.160 9.522 7.813 1.00 71.25 250 ASN A N 1
ATOM 2011 C CA . ASN A 1 250 ? -27.118 10.478 8.370 1.00 71.25 250 ASN A CA 1
ATOM 2012 C C . ASN A 1 250 ? -26.919 11.878 7.740 1.00 71.25 250 ASN A C 1
ATOM 2014 O O . ASN A 1 250 ? -26.360 12.750 8.410 1.00 71.25 250 ASN A O 1
ATOM 2018 N N . PRO A 1 251 ? -27.340 12.081 6.476 1.00 54.09 251 PRO A N 1
ATOM 2019 C CA . PRO A 1 251 ? -27.152 13.338 5.745 1.00 54.09 251 PRO A CA 1
ATOM 2020 C C . PRO A 1 251 ? -28.032 14.495 6.239 1.00 54.09 251 PRO A C 1
ATOM 2022 O O . PRO A 1 251 ? -29.129 14.237 6.793 1.00 54.09 251 PRO A O 1
#

Foldseek 3Di:
DDDALLLLLLVLLVVLVVDVFAFLVNSLVSVCVQQVDDDQQQCDDVPDPHGVVSVSSVVCVVVVVCVVLPQKDWACDPDVVDTIGIHGDPLNVVVNVLCVVCVCVSRPPVALVSVVSVVQSVCSSVVWHKDFDPVPVDDDPDDDDPDDPVVVVVVVLLLVLLQVVQQDPVRWHAALQPRDTQCVPPNPVRRSVWDWAFLDTDIDIPPDDPPPPSVRSSVRTGTHHPVLVCVLGVPRVCRDGSVRSNVVVPD

Sequence (251 aa):
MRITETELILPALLFISENDGITTSELKEKLTELFQPTGEDAEILAGRSDSKFSQKVRNLKSHDTLERHGFAIYDPGEDPSSEGTWRITEHGRSFLERNIENIDALISARLNYSEALDTIIKESDQGRNIHVIDENLVINEGSRQNRSSSSYERSDRLRRAAIEHYRNEDGHIRCCICGFDFLETYGGRGRDFIIIHHEKPLYETEGVERTAFLEQAVQDVKPVCPNCHSMIHRNMNETLSIEEMRELINP

pLDDT: mean 74.86, std 18.37, range [25.92, 95.62]

Radius of gyration: 21.93 Å; chains: 1; bounding box: 56×35×64 Å